Protein AF-A0AAN9HWU9-F1 (afdb_monomer_lite)

InterPro domains:
  IPR027417 P-loop containing nucleoside triphosphate hydrolase [G3DSA:3.40.50.300] (24-87)
  IPR027417 P-loop containing nucleoside triphosphate hydrolase [G3DSA:3.40.50.300] (88-304)
  IPR027417 P-loop containing nucleoside triphosphate hydrolase [SSF52540] (32-324)
  IPR041677 DNA2/NAM7 helicase, helicase domain [PF13086] (27-57)
  IPR041679 DNA2/NAM7 helicase-like, C-terminal [PF13087] (65-272)
  IPR045055 DNA2/NAM7-like helicase [PTHR10887] (27-320)
  IPR047187 Upf1-like, C-terminal helicase domain [cd18808] (89-288)

Structure (mmCIF, N/CA/C/O backbone):
data_AF-A0AAN9HWU9-F1
#
_entry.id   AF-A0AAN9HWU9-F1
#
loop_
_atom_site.group_PDB
_atom_site.id
_atom_site.type_symbol
_atom_site.label_atom_id
_atom_site.label_alt_id
_atom_site.label_comp_id
_atom_site.label_asym_id
_atom_site.label_entity_id
_atom_site.label_seq_id
_atom_site.pdbx_PDB_ins_code
_atom_site.Cartn_x
_atom_site.Cartn_y
_atom_site.Cartn_z
_atom_site.occupancy
_atom_site.B_iso_or_equiv
_atom_site.auth_seq_id
_atom_site.auth_comp_id
_atom_site.auth_asym_id
_atom_site.auth_atom_id
_atom_site.pdbx_PDB_model_num
ATOM 1 N N . MET A 1 1 ? 40.324 -17.245 0.145 1.00 42.94 1 MET A N 1
ATOM 2 C CA . MET A 1 1 ? 40.207 -16.816 -1.274 1.00 42.94 1 MET A CA 1
ATOM 3 C C . MET A 1 1 ? 39.978 -17.960 -2.272 1.00 42.94 1 MET A C 1
ATOM 5 O O . MET A 1 1 ? 39.212 -17.768 -3.207 1.00 42.94 1 MET A O 1
ATOM 9 N N . ARG A 1 2 ? 40.557 -19.155 -2.076 1.00 36.78 2 ARG A N 1
ATOM 10 C CA . ARG A 1 2 ? 40.458 -20.303 -3.007 1.00 36.78 2 ARG A CA 1
ATOM 11 C C . ARG A 1 2 ? 39.023 -20.840 -3.226 1.00 36.78 2 ARG A C 1
ATOM 13 O O . ARG A 1 2 ? 38.596 -20.949 -4.367 1.00 36.78 2 ARG A O 1
ATOM 20 N N . LYS A 1 3 ? 38.220 -20.976 -2.158 1.00 38.66 3 LYS A N 1
ATOM 21 C CA . LYS A 1 3 ? 36.796 -21.393 -2.232 1.00 38.66 3 LYS A CA 1
ATOM 22 C C . LYS A 1 3 ? 35.860 -20.415 -2.969 1.00 38.66 3 LYS A C 1
ATOM 24 O O . LYS A 1 3 ? 34.822 -20.827 -3.473 1.00 38.66 3 LYS A O 1
ATOM 29 N N . ARG A 1 4 ? 36.195 -19.116 -3.037 1.00 38.03 4 ARG A N 1
ATOM 30 C CA . ARG A 1 4 ? 35.415 -18.129 -3.818 1.00 38.03 4 ARG A CA 1
ATOM 31 C C . ARG A 1 4 ? 35.725 -18.242 -5.314 1.00 38.03 4 ARG A C 1
ATOM 33 O O . ARG A 1 4 ? 34.808 -18.107 -6.109 1.00 38.03 4 ARG A O 1
ATOM 40 N N . ARG A 1 5 ? 36.975 -18.560 -5.677 1.00 39.19 5 ARG A N 1
ATOM 41 C CA . ARG A 1 5 ? 37.413 -18.784 -7.066 1.00 39.19 5 ARG A CA 1
ATOM 42 C C . ARG A 1 5 ? 36.740 -20.011 -7.694 1.00 39.19 5 ARG A C 1
ATOM 44 O O . ARG A 1 5 ? 36.226 -19.906 -8.799 1.00 39.19 5 ARG A O 1
ATOM 51 N N . GLU A 1 6 ? 36.641 -21.118 -6.961 1.00 41.06 6 GLU A N 1
ATOM 52 C CA . GLU A 1 6 ? 35.985 -22.353 -7.437 1.00 41.06 6 GLU A CA 1
ATOM 53 C C . GLU A 1 6 ? 34.477 -22.180 -7.700 1.00 41.06 6 GLU A C 1
ATOM 55 O O . GLU A 1 6 ? 33.926 -22.789 -8.616 1.00 41.06 6 GLU A O 1
ATOM 60 N N . ARG A 1 7 ? 33.795 -21.306 -6.944 1.00 42.62 7 ARG A N 1
ATOM 61 C CA . ARG A 1 7 ? 32.369 -21.008 -7.167 1.00 42.62 7 ARG A CA 1
ATOM 62 C C . ARG A 1 7 ? 32.140 -20.154 -8.419 1.00 42.62 7 ARG A C 1
ATOM 64 O O . ARG A 1 7 ? 31.126 -20.338 -9.084 1.00 42.62 7 ARG A O 1
ATOM 71 N N . THR A 1 8 ? 33.080 -19.269 -8.758 1.00 44.19 8 THR A N 1
ATOM 72 C CA . THR A 1 8 ? 33.031 -18.456 -9.984 1.00 44.19 8 THR A CA 1
ATOM 73 C C . THR A 1 8 ? 33.388 -19.273 -11.229 1.00 44.19 8 THR A C 1
ATOM 75 O O . THR A 1 8 ? 32.816 -19.045 -12.289 1.00 44.19 8 THR A O 1
ATOM 78 N N . GLU A 1 9 ? 34.270 -20.276 -11.120 1.00 44.69 9 GLU A N 1
ATOM 79 C CA . GLU A 1 9 ? 34.624 -21.138 -12.261 1.00 44.69 9 GLU A CA 1
ATOM 80 C C . GLU A 1 9 ? 33.495 -22.071 -12.722 1.00 44.69 9 GLU A C 1
ATOM 82 O O . GLU A 1 9 ? 33.468 -22.458 -13.889 1.00 44.69 9 GLU A O 1
ATOM 87 N N . ARG A 1 10 ? 32.517 -22.380 -11.859 1.00 46.66 10 ARG A N 1
ATOM 88 C CA . ARG A 1 10 ? 31.332 -23.178 -12.229 1.00 46.66 10 ARG A CA 1
ATOM 89 C C . ARG A 1 10 ? 30.355 -22.463 -13.171 1.00 46.66 10 ARG A C 1
ATOM 91 O O . ARG A 1 10 ? 29.493 -23.125 -13.737 1.00 46.66 10 ARG A O 1
ATOM 98 N N . ILE A 1 11 ? 30.495 -21.152 -13.377 1.00 54.88 11 ILE A N 1
ATOM 99 C CA . ILE A 1 11 ? 29.676 -20.361 -14.315 1.00 54.88 11 ILE A CA 1
ATOM 100 C C . ILE A 1 11 ? 30.509 -20.006 -15.562 1.00 54.88 11 ILE A C 1
ATOM 102 O O . ILE A 1 11 ? 30.476 -18.891 -16.059 1.00 54.88 11 ILE A O 1
ATOM 106 N N . LYS A 1 12 ? 31.315 -20.949 -16.066 1.00 49.59 12 LYS A N 1
ATOM 107 C CA . LYS A 1 12 ? 32.027 -20.821 -17.357 1.00 49.59 12 LYS A CA 1
ATOM 108 C C . LYS A 1 12 ? 31.251 -21.423 -18.540 1.00 49.59 12 LYS A C 1
ATOM 110 O O . LYS A 1 12 ? 31.796 -21.567 -19.630 1.00 49.59 12 LYS A O 1
ATOM 115 N N . GLY A 1 13 ? 29.987 -21.799 -18.342 1.00 55.38 13 GLY A N 1
ATOM 116 C CA . GLY A 1 13 ? 29.107 -22.219 -19.433 1.00 55.38 13 GLY A CA 1
ATOM 117 C C . GLY A 1 13 ? 28.591 -21.008 -20.212 1.00 55.38 13 GLY A C 1
ATOM 118 O O . GLY A 1 13 ? 28.162 -20.030 -19.604 1.00 55.38 13 GLY A O 1
ATOM 119 N N . LYS A 1 14 ? 28.599 -21.069 -21.551 1.00 57.38 14 LYS A N 1
ATOM 120 C CA . LYS A 1 14 ? 27.909 -20.075 -22.390 1.00 57.38 14 LYS A CA 1
ATOM 121 C C . LYS A 1 14 ? 26.419 -20.098 -22.048 1.00 57.38 14 LYS A C 1
ATOM 123 O O . LYS A 1 14 ? 25.745 -21.095 -22.306 1.00 57.38 14 LYS A O 1
ATOM 128 N N . LEU A 1 15 ? 25.901 -19.013 -21.478 1.00 60.97 15 LEU A N 1
ATOM 129 C CA . LEU A 1 15 ? 24.468 -18.874 -21.250 1.00 60.97 15 LEU A CA 1
ATOM 130 C C . LEU A 1 15 ? 23.842 -18.404 -22.569 1.00 60.97 15 LEU A C 1
ATOM 132 O O . LEU A 1 15 ? 24.002 -17.255 -22.955 1.00 60.97 15 LEU A O 1
ATOM 136 N N . ASN A 1 16 ? 23.151 -19.278 -23.302 1.00 60.62 16 ASN A N 1
ATOM 137 C CA . ASN A 1 16 ? 22.548 -18.883 -24.585 1.00 60.62 16 ASN A CA 1
ATOM 138 C C . ASN A 1 16 ? 21.378 -17.892 -24.412 1.00 60.62 16 ASN A C 1
ATOM 140 O O . ASN A 1 16 ? 21.122 -17.081 -25.304 1.00 60.62 16 ASN A O 1
ATOM 144 N N . SER A 1 17 ? 20.693 -17.922 -23.266 1.00 66.38 17 SER A N 1
ATOM 145 C CA . SER A 1 17 ? 19.572 -17.036 -22.943 1.00 66.38 17 SER A CA 1
ATOM 146 C C . SER A 1 17 ? 19.521 -16.713 -21.450 1.00 66.38 17 SER A C 1
ATOM 148 O O . SER A 1 17 ? 19.684 -17.618 -20.633 1.00 66.38 17 SER A O 1
ATOM 150 N N . ALA A 1 18 ? 19.226 -15.460 -21.100 1.00 70.31 18 ALA A N 1
ATOM 151 C CA . ALA A 1 18 ? 18.990 -15.019 -19.726 1.00 70.31 18 ALA A CA 1
ATOM 152 C C . ALA A 1 18 ? 17.579 -14.436 -19.570 1.00 70.31 18 ALA A C 1
ATOM 154 O O . ALA A 1 18 ? 17.145 -13.606 -20.369 1.00 70.31 18 ALA A O 1
ATOM 155 N N . ILE A 1 19 ? 16.881 -14.852 -18.512 1.00 72.88 19 ILE A N 1
ATOM 156 C CA . ILE A 1 19 ? 15.647 -14.216 -18.046 1.00 72.88 19 ILE A CA 1
ATOM 157 C C . ILE A 1 19 ? 15.970 -13.569 -16.706 1.00 72.88 19 ILE A C 1
ATOM 159 O O . ILE A 1 19 ? 16.289 -14.263 -15.740 1.00 72.88 19 ILE A O 1
ATOM 163 N N . THR A 1 20 ? 15.857 -12.248 -16.636 1.00 69.31 20 THR A N 1
ATOM 164 C CA . THR A 1 20 ? 16.020 -11.516 -15.380 1.00 69.31 20 THR A CA 1
ATOM 165 C C . THR A 1 20 ? 14.657 -10.969 -14.974 1.00 69.31 20 THR A C 1
ATOM 167 O O . THR A 1 20 ? 13.973 -10.350 -15.786 1.00 69.31 20 THR A O 1
ATOM 170 N N . LYS A 1 21 ? 14.244 -11.204 -13.724 1.00 70.81 21 LYS A N 1
ATOM 171 C CA . LYS A 1 21 ? 13.032 -10.621 -13.122 1.00 70.81 21 LYS A CA 1
ATOM 172 C C . LYS A 1 21 ? 13.388 -9.403 -12.264 1.00 70.81 21 LYS A C 1
ATOM 174 O O . LYS A 1 21 ? 14.535 -9.293 -11.805 1.00 70.81 21 LYS A O 1
ATOM 179 N N . LEU A 1 22 ? 12.392 -8.547 -12.021 1.00 68.94 22 LEU A N 1
ATOM 180 C CA . LEU A 1 22 ? 12.481 -7.354 -11.169 1.00 68.94 22 LEU A CA 1
ATOM 181 C C . LEU A 1 22 ? 13.557 -6.363 -11.650 1.00 68.94 22 LEU A C 1
ATOM 183 O O . LEU A 1 22 ? 14.308 -5.812 -10.854 1.00 68.94 22 LEU A O 1
ATOM 187 N N . ASN A 1 23 ? 13.700 -6.173 -12.968 1.00 71.25 23 ASN A N 1
ATOM 188 C CA . ASN A 1 23 ? 14.784 -5.326 -13.492 1.00 71.25 23 ASN A CA 1
ATOM 189 C C . ASN A 1 23 ? 14.609 -3.846 -13.157 1.00 71.25 23 ASN A C 1
ATOM 191 O O . ASN A 1 23 ? 15.614 -3.171 -12.990 1.00 71.25 23 ASN A O 1
ATOM 195 N N . CYS A 1 24 ? 13.374 -3.359 -13.009 1.00 75.12 24 CYS A N 1
ATOM 196 C CA . CYS A 1 24 ? 13.111 -1.976 -12.596 1.00 75.12 24 CYS A CA 1
ATOM 197 C C . CYS A 1 24 ? 13.610 -1.677 -11.168 1.00 75.12 24 CYS A C 1
ATOM 199 O O . CYS A 1 24 ? 13.891 -0.532 -10.833 1.00 75.12 24 CYS A O 1
ATOM 201 N N . GLU A 1 25 ? 13.797 -2.720 -10.355 1.00 78.69 25 GLU A N 1
ATOM 202 C CA . GLU A 1 25 ? 14.255 -2.643 -8.962 1.00 78.69 25 GLU A CA 1
ATOM 203 C C . GLU A 1 25 ? 15.777 -2.842 -8.837 1.00 78.69 25 GLU A C 1
ATOM 205 O O . GLU A 1 25 ? 16.325 -2.915 -7.735 1.00 78.69 25 GLU A O 1
ATOM 210 N N . LYS A 1 26 ? 16.489 -2.965 -9.964 1.00 85.12 26 LYS A N 1
ATOM 211 C CA . LYS A 1 26 ? 17.936 -3.196 -10.011 1.00 85.12 26 LYS A CA 1
ATOM 212 C C . LYS A 1 26 ? 18.639 -2.039 -10.693 1.00 85.12 26 LYS A C 1
ATOM 214 O O . LYS A 1 26 ? 18.234 -1.594 -11.764 1.00 85.12 26 LYS A O 1
ATOM 219 N N . VAL A 1 27 ? 19.759 -1.620 -10.109 1.00 91.56 27 VAL A N 1
ATOM 220 C CA . VAL A 1 27 ? 20.688 -0.722 -10.798 1.00 91.56 27 VAL A CA 1
ATOM 221 C C . VAL A 1 27 ? 21.226 -1.424 -12.038 1.00 91.56 27 VAL A C 1
ATOM 223 O O . VAL A 1 27 ? 21.444 -2.642 -12.049 1.00 91.56 27 VAL A O 1
ATOM 226 N N . GLU A 1 28 ? 21.450 -0.662 -13.095 1.00 92.12 28 GLU A N 1
ATOM 227 C CA . GLU A 1 28 ? 21.910 -1.202 -14.367 1.00 92.12 28 GLU A CA 1
ATOM 228 C C . GLU A 1 28 ? 23.150 -2.112 -14.254 1.00 92.12 28 GLU A C 1
ATOM 230 O O . GLU A 1 28 ? 23.085 -3.227 -14.782 1.00 92.12 28 GLU A O 1
ATOM 235 N N . PRO A 1 29 ? 24.223 -1.757 -13.511 1.00 92.25 29 PRO A N 1
ATOM 236 C CA . PRO A 1 29 ? 25.387 -2.633 -13.378 1.00 92.25 29 PRO A CA 1
ATOM 237 C C . PRO A 1 29 ? 25.051 -4.023 -12.829 1.00 92.25 29 PRO A C 1
ATOM 239 O O . PRO A 1 29 ? 25.640 -5.012 -13.258 1.00 92.25 29 PRO A O 1
ATOM 242 N N . ALA A 1 30 ? 24.066 -4.127 -11.930 1.00 90.19 30 ALA A N 1
ATOM 243 C CA . ALA A 1 30 ? 23.625 -5.413 -11.394 1.00 90.19 30 ALA A CA 1
ATOM 244 C C . ALA A 1 30 ? 22.927 -6.271 -12.462 1.00 90.19 30 ALA A C 1
ATOM 246 O O . ALA A 1 30 ? 23.046 -7.496 -12.451 1.00 90.19 30 ALA A O 1
ATOM 247 N N . THR A 1 31 ? 22.237 -5.633 -13.412 1.00 88.94 31 THR A N 1
ATOM 248 C CA . THR A 1 31 ? 21.600 -6.315 -14.548 1.00 88.94 31 THR A CA 1
ATOM 249 C C . THR A 1 31 ? 22.633 -6.796 -15.570 1.00 88.94 31 THR A C 1
ATOM 251 O O . THR A 1 31 ? 22.409 -7.814 -16.218 1.00 88.94 31 THR A O 1
ATOM 254 N N . LEU A 1 32 ? 23.788 -6.128 -15.681 1.00 88.88 32 LEU A N 1
ATOM 255 C CA . LEU A 1 32 ? 24.866 -6.505 -16.605 1.00 88.88 32 LEU A CA 1
ATOM 256 C C . LEU A 1 32 ? 25.660 -7.746 -16.161 1.00 88.88 32 LEU A C 1
ATOM 258 O O . LEU A 1 32 ? 26.189 -8.457 -17.014 1.00 88.88 32 LEU A O 1
ATOM 262 N N . VAL A 1 33 ? 25.716 -8.054 -14.858 1.00 87.88 33 VAL A N 1
ATOM 263 C CA . VAL A 1 33 ? 26.449 -9.220 -14.320 1.00 87.88 33 VAL A CA 1
ATOM 264 C C . VAL A 1 33 ? 26.086 -10.540 -15.023 1.00 87.88 33 VAL A C 1
ATOM 266 O O . VAL A 1 33 ? 26.999 -11.216 -15.500 1.00 87.88 33 VAL A O 1
ATOM 269 N N . PRO A 1 34 ? 24.802 -10.942 -15.142 1.00 82.62 34 PRO A N 1
ATOM 270 C CA . PRO A 1 34 ? 24.451 -12.158 -15.877 1.00 82.62 34 PRO A CA 1
ATOM 271 C C . PRO A 1 34 ? 24.702 -12.045 -17.390 1.00 82.62 34 PRO A C 1
ATOM 273 O O . PRO A 1 34 ? 24.987 -13.058 -18.029 1.00 82.62 34 PRO A O 1
ATOM 276 N N . LEU A 1 35 ? 24.636 -10.836 -17.960 1.00 84.31 35 LEU A N 1
ATOM 277 C CA . LEU A 1 35 ? 24.780 -10.593 -19.402 1.00 84.31 35 LEU A CA 1
ATOM 278 C C . LEU A 1 35 ? 26.223 -10.724 -19.897 1.00 84.31 35 LEU A C 1
ATOM 280 O O . LEU A 1 35 ? 26.436 -11.059 -21.062 1.00 84.31 35 LEU A O 1
ATOM 284 N N . ALA A 1 36 ? 27.203 -10.555 -19.006 1.00 83.94 36 ALA A N 1
ATOM 285 C CA . ALA A 1 36 ? 28.621 -10.748 -19.306 1.00 83.94 36 ALA A CA 1
ATOM 286 C C . ALA A 1 36 ? 28.961 -12.170 -19.811 1.00 83.94 36 ALA A C 1
ATOM 288 O O . ALA A 1 36 ? 29.998 -12.368 -20.441 1.00 83.94 36 ALA A O 1
ATOM 289 N N . ASN A 1 37 ? 28.077 -13.158 -19.612 1.00 81.31 37 ASN A N 1
ATOM 290 C CA . ASN A 1 37 ? 28.263 -14.553 -20.037 1.00 81.31 37 ASN A CA 1
ATOM 291 C C . ASN A 1 37 ? 27.838 -14.840 -21.496 1.00 81.31 37 ASN A C 1
ATOM 293 O O . ASN A 1 37 ? 27.361 -15.936 -21.794 1.00 81.31 37 ASN A O 1
ATOM 297 N N . GLN A 1 38 ? 28.011 -13.872 -22.406 1.00 79.88 38 GLN A N 1
ATOM 298 C CA . GLN A 1 38 ? 27.701 -13.990 -23.846 1.00 79.88 38 GLN A CA 1
ATOM 299 C C . GLN A 1 38 ? 26.238 -14.378 -24.141 1.00 79.88 38 GLN A C 1
ATOM 301 O O . GLN A 1 38 ? 25.961 -15.183 -25.035 1.00 79.88 38 GLN A O 1
ATOM 306 N N . CYS A 1 39 ? 25.295 -13.795 -23.395 1.00 83.25 39 CYS A N 1
ATOM 307 C CA . CYS A 1 39 ? 23.867 -14.020 -23.616 1.00 83.25 39 CYS A CA 1
ATOM 308 C C . CYS A 1 39 ? 23.456 -13.595 -25.031 1.00 83.25 39 CYS A C 1
ATOM 310 O O . CYS A 1 39 ? 23.588 -12.428 -25.389 1.00 83.25 39 CYS A O 1
ATOM 312 N N . LYS A 1 40 ? 22.916 -14.530 -25.826 1.00 85.12 40 LYS A N 1
ATOM 313 C CA . LYS A 1 40 ? 22.406 -14.237 -27.180 1.00 85.12 40 LYS A CA 1
ATOM 314 C C . LYS A 1 40 ? 20.970 -13.718 -27.170 1.00 85.12 40 LYS A C 1
ATOM 316 O O . LYS A 1 40 ? 20.556 -13.039 -28.102 1.00 85.12 40 LYS A O 1
ATOM 321 N N . LYS A 1 41 ? 20.199 -14.075 -26.140 1.00 86.94 41 LYS A N 1
ATOM 322 C CA . LYS A 1 41 ? 18.814 -13.633 -25.933 1.00 86.94 41 LYS A CA 1
ATOM 323 C C . LYS A 1 41 ? 18.623 -13.187 -24.490 1.00 86.94 41 LYS A C 1
ATOM 325 O O . LYS A 1 41 ? 19.053 -13.881 -23.569 1.00 86.94 41 LYS A O 1
ATOM 330 N N . VAL A 1 42 ? 17.966 -12.050 -24.296 1.00 86.56 42 VAL A N 1
ATOM 331 C CA . VAL A 1 42 ? 17.726 -11.469 -22.973 1.00 86.56 42 VAL A CA 1
ATOM 332 C C . VAL A 1 42 ? 16.260 -11.092 -22.860 1.00 86.56 42 VAL A C 1
ATOM 334 O O . VAL A 1 42 ? 15.751 -10.343 -23.686 1.00 86.56 42 VAL A O 1
ATOM 337 N N . PHE A 1 43 ? 15.601 -11.590 -21.818 1.00 88.00 43 PHE A N 1
ATOM 338 C CA . PHE A 1 43 ? 14.249 -11.185 -21.453 1.00 88.00 43 PHE A CA 1
ATOM 339 C C . PHE A 1 43 ? 14.316 -10.398 -20.146 1.00 88.00 43 PHE A C 1
ATOM 341 O O . PHE A 1 43 ? 14.665 -10.946 -19.094 1.00 88.00 43 PHE A O 1
ATOM 348 N N . LEU A 1 44 ? 14.004 -9.104 -20.217 1.00 90.25 44 LEU A N 1
ATOM 349 C CA . LEU A 1 44 ? 13.918 -8.233 -19.052 1.00 90.25 44 LEU A CA 1
ATOM 350 C C . LEU A 1 44 ? 12.453 -8.092 -18.648 1.00 90.25 44 LEU A C 1
ATOM 352 O O . LEU A 1 44 ? 11.665 -7.493 -19.370 1.00 90.25 44 LEU A O 1
ATOM 356 N N . VAL A 1 45 ? 12.097 -8.634 -17.486 1.00 90.56 45 VAL A N 1
ATOM 357 C CA . VAL A 1 45 ? 10.749 -8.506 -16.918 1.00 90.56 45 VAL A CA 1
ATOM 358 C C . VAL A 1 45 ? 10.801 -7.564 -15.717 1.00 90.56 45 VAL A C 1
ATOM 360 O O . VAL A 1 45 ? 11.669 -7.703 -14.847 1.00 90.56 45 VAL A O 1
ATOM 363 N N . GLY A 1 46 ? 9.892 -6.597 -15.667 1.00 88.62 46 GLY A N 1
ATOM 364 C CA . GLY A 1 46 ? 9.783 -5.620 -14.588 1.00 88.62 46 GLY A CA 1
ATOM 365 C C . GLY A 1 46 ? 8.576 -4.709 -14.780 1.00 88.62 46 GLY A C 1
ATOM 366 O O . GLY A 1 46 ? 7.985 -4.686 -15.856 1.00 88.62 46 GLY A O 1
ATOM 367 N N . ASP A 1 47 ? 8.230 -3.969 -13.730 1.00 89.31 47 ASP A N 1
ATOM 368 C CA . ASP A 1 47 ? 7.157 -2.981 -13.754 1.00 89.31 47 ASP A CA 1
ATOM 369 C C . ASP A 1 47 ? 7.741 -1.578 -13.498 1.00 89.31 47 ASP A C 1
ATOM 371 O O . ASP A 1 47 ? 8.183 -1.295 -12.382 1.00 89.31 47 ASP A O 1
ATOM 375 N N . PRO A 1 48 ? 7.803 -0.696 -14.513 1.00 85.50 48 PRO A N 1
ATOM 376 C CA . PRO A 1 48 ? 8.361 0.650 -14.366 1.00 85.50 48 PRO A CA 1
ATOM 377 C C . PRO A 1 48 ? 7.480 1.601 -13.531 1.00 85.50 48 PRO A C 1
ATOM 379 O O . PRO A 1 48 ? 7.926 2.705 -13.199 1.00 85.50 48 PRO A O 1
ATOM 382 N N . ALA A 1 49 ? 6.243 1.204 -13.209 1.00 87.56 49 ALA A N 1
ATOM 383 C CA . ALA A 1 49 ? 5.335 1.937 -12.330 1.00 87.56 49 ALA A CA 1
ATOM 384 C C . ALA A 1 49 ? 5.443 1.509 -10.850 1.00 87.56 49 ALA A C 1
ATOM 386 O O . ALA A 1 49 ? 4.763 2.088 -10.001 1.00 87.56 49 ALA A O 1
ATOM 387 N N . GLN A 1 50 ? 6.301 0.533 -10.523 1.00 88.00 50 GLN A N 1
ATOM 388 C CA . GLN A 1 50 ? 6.644 0.127 -9.149 1.00 88.00 50 GLN A CA 1
ATOM 389 C C . GLN A 1 50 ? 8.035 0.650 -8.738 1.00 88.00 50 GLN A C 1
ATOM 391 O O . GLN A 1 50 ? 8.593 1.519 -9.407 1.00 88.00 50 GLN A O 1
ATOM 396 N N . LEU A 1 51 ? 8.562 0.209 -7.585 1.00 84.44 51 LEU A N 1
ATOM 397 C CA . LEU A 1 51 ? 9.744 0.806 -6.945 1.00 84.44 51 LEU A CA 1
ATOM 398 C C . LEU A 1 51 ? 10.982 0.827 -7.865 1.00 84.44 51 LEU A C 1
ATOM 400 O O . LEU A 1 51 ? 11.256 -0.164 -8.545 1.00 84.44 51 LEU A O 1
ATOM 404 N N . PRO A 1 52 ? 11.766 1.927 -7.859 1.00 82.31 52 PRO A N 1
ATOM 405 C CA . PRO A 1 52 ? 13.094 1.935 -8.463 1.00 82.31 52 PRO A CA 1
ATOM 406 C C . PRO A 1 52 ? 14.081 1.096 -7.644 1.00 82.31 52 PRO A C 1
ATOM 408 O O . PRO A 1 52 ? 13.813 0.704 -6.507 1.00 82.31 52 PRO A O 1
ATOM 411 N N . ALA A 1 53 ? 15.287 0.928 -8.180 1.00 84.19 53 ALA A N 1
ATOM 412 C CA . ALA A 1 53 ? 16.411 0.426 -7.407 1.00 84.19 53 ALA A CA 1
ATOM 413 C C . ALA A 1 53 ? 16.734 1.323 -6.198 1.00 84.19 53 ALA A C 1
ATOM 415 O O . ALA A 1 53 ? 16.861 2.547 -6.318 1.00 84.19 53 ALA A O 1
ATOM 416 N N . THR A 1 54 ? 16.933 0.705 -5.032 1.00 83.69 54 THR A N 1
ATOM 417 C CA . THR A 1 54 ? 17.337 1.412 -3.811 1.00 83.69 54 THR A CA 1
ATOM 418 C C . THR A 1 54 ? 18.790 1.870 -3.913 1.00 83.69 54 THR A C 1
ATOM 420 O O . THR A 1 54 ? 19.714 1.056 -3.920 1.00 83.69 54 THR A O 1
ATOM 423 N N . VAL A 1 55 ? 18.997 3.187 -3.946 1.00 84.69 55 VAL A N 1
ATOM 424 C CA . VAL A 1 55 ? 20.317 3.831 -3.965 1.00 84.69 55 VAL A CA 1
ATOM 425 C C . VAL A 1 55 ? 20.455 4.705 -2.722 1.00 84.69 55 VAL A C 1
ATOM 427 O O . VAL A 1 55 ? 19.634 5.588 -2.499 1.00 84.69 55 VAL A O 1
ATOM 430 N N . ILE A 1 56 ? 21.489 4.453 -1.913 1.00 86.62 56 ILE A N 1
ATOM 431 C CA . ILE A 1 56 ? 21.728 5.171 -0.645 1.00 86.62 56 ILE A CA 1
ATOM 432 C C . ILE A 1 56 ? 22.310 6.570 -0.890 1.00 86.62 56 ILE A C 1
ATOM 434 O O . ILE A 1 56 ? 22.019 7.504 -0.153 1.00 86.62 56 ILE A O 1
ATOM 438 N N . SER A 1 57 ? 23.161 6.718 -1.908 1.00 90.88 57 SER A N 1
ATOM 439 C CA . SER A 1 57 ? 23.813 7.991 -2.216 1.00 90.88 57 SER A CA 1
ATOM 440 C C . SER A 1 57 ? 22.902 8.880 -3.058 1.00 90.88 57 SER A C 1
ATOM 442 O O . SER A 1 57 ? 22.670 8.591 -4.235 1.00 90.88 57 SER A O 1
ATOM 444 N N . ASP A 1 58 ? 22.457 9.999 -2.486 1.00 87.19 58 ASP A N 1
ATOM 445 C CA . ASP A 1 58 ? 21.709 11.022 -3.224 1.00 87.19 58 ASP A CA 1
ATOM 446 C C . ASP A 1 58 ? 22.525 11.589 -4.390 1.00 87.19 58 ASP A C 1
ATOM 448 O O . ASP A 1 58 ? 21.984 11.829 -5.466 1.00 87.19 58 ASP A O 1
ATOM 452 N N . VAL A 1 59 ? 23.848 11.720 -4.228 1.00 93.94 59 VAL A N 1
ATOM 453 C CA . VAL A 1 59 ? 24.743 12.146 -5.315 1.00 93.94 59 VAL A CA 1
ATOM 454 C C . VAL A 1 59 ? 24.668 11.167 -6.485 1.00 93.94 59 VAL A C 1
ATOM 456 O O . VAL A 1 59 ? 24.473 11.595 -7.620 1.00 93.94 59 VAL A O 1
ATOM 459 N N . ALA A 1 60 ? 24.765 9.858 -6.231 1.00 93.00 60 ALA A N 1
ATOM 460 C CA . ALA A 1 60 ? 24.666 8.848 -7.284 1.00 93.00 60 ALA A CA 1
ATOM 461 C C . ALA A 1 60 ? 23.271 8.830 -7.931 1.00 93.00 60 ALA A C 1
ATOM 463 O O . ALA A 1 60 ? 23.158 8.733 -9.153 1.00 93.00 60 ALA A O 1
ATOM 464 N N . LYS A 1 61 ? 2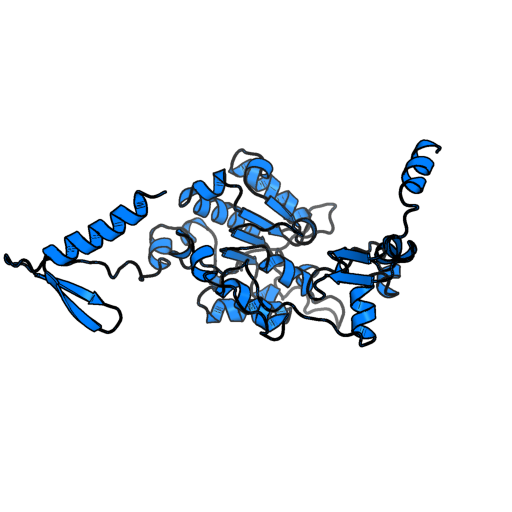2.210 8.971 -7.127 1.00 87.75 61 LYS A N 1
ATOM 465 C CA . LYS A 1 61 ? 20.828 9.066 -7.616 1.00 87.75 61 LYS A CA 1
ATOM 466 C C . LYS A 1 61 ? 20.644 10.266 -8.553 1.00 87.75 61 LYS A C 1
ATOM 468 O O . LYS A 1 61 ? 20.096 10.099 -9.638 1.00 87.75 61 LYS A O 1
ATOM 473 N N . ASN A 1 62 ? 21.176 11.431 -8.182 1.00 89.12 62 ASN A N 1
ATOM 474 C CA . ASN A 1 62 ? 21.125 12.656 -8.989 1.00 89.12 62 ASN A CA 1
ATOM 475 C C . ASN A 1 62 ? 21.898 12.537 -10.312 1.00 89.12 62 ASN A C 1
ATOM 477 O O . ASN A 1 62 ? 21.565 13.223 -11.271 1.00 89.12 62 ASN A O 1
ATOM 481 N N . HIS A 1 63 ? 22.883 11.639 -10.386 1.00 93.50 63 HIS A N 1
ATOM 482 C CA . HIS A 1 63 ? 23.606 11.307 -11.619 1.00 93.50 63 HIS A CA 1
ATOM 483 C C . HIS A 1 63 ? 23.013 10.091 -12.359 1.00 93.50 63 HIS A C 1
ATOM 485 O O . HIS A 1 63 ? 23.656 9.527 -13.241 1.00 93.50 63 HIS A O 1
ATOM 491 N N . GLY A 1 64 ? 21.792 9.662 -12.015 1.00 90.12 64 GLY A N 1
ATOM 492 C CA . GLY A 1 64 ? 21.054 8.629 -12.746 1.00 90.12 64 GLY A CA 1
ATOM 493 C C . GLY A 1 64 ? 21.390 7.181 -12.374 1.00 90.12 64 GLY A C 1
ATOM 494 O O . GLY A 1 64 ? 20.925 6.268 -13.049 1.00 90.12 64 GLY A O 1
ATOM 495 N N . TYR A 1 65 ? 22.141 6.928 -11.295 1.00 92.50 65 TYR A N 1
ATOM 496 C CA . TYR A 1 65 ? 22.508 5.560 -10.886 1.00 92.50 65 TYR A CA 1
ATOM 497 C C . TYR A 1 65 ? 21.301 4.677 -10.515 1.00 92.50 65 TYR A C 1
ATOM 499 O O . TYR A 1 65 ? 21.389 3.451 -10.554 1.00 92.50 65 TYR A O 1
ATOM 507 N N . SER A 1 66 ? 20.163 5.285 -10.160 1.00 88.88 66 SER A N 1
ATOM 508 C CA . SER A 1 66 ? 18.913 4.568 -9.875 1.00 88.88 66 SER A CA 1
ATOM 509 C C . SER A 1 66 ? 18.166 4.097 -11.124 1.00 88.88 66 SER A C 1
ATOM 511 O O . SER A 1 66 ? 17.205 3.346 -10.985 1.00 88.88 66 SER A O 1
ATOM 513 N N . THR A 1 67 ? 18.573 4.534 -12.319 1.00 90.38 67 THR A N 1
ATOM 514 C CA . THR A 1 67 ? 17.944 4.126 -13.576 1.00 90.38 67 THR A CA 1
ATOM 515 C C . THR A 1 67 ? 18.292 2.673 -13.869 1.00 90.38 67 THR A C 1
ATOM 517 O O . THR A 1 67 ? 19.461 2.287 -13.960 1.00 90.38 67 THR A O 1
ATOM 520 N N . SER A 1 68 ? 17.264 1.845 -14.015 1.00 92.62 68 SER A N 1
ATOM 521 C CA . SER A 1 68 ? 17.441 0.449 -14.404 1.00 92.62 68 SER A CA 1
ATOM 522 C C . SER A 1 68 ? 17.768 0.300 -15.894 1.00 92.62 68 SER A C 1
ATOM 524 O O . SER A 1 68 ? 17.406 1.140 -16.720 1.00 92.62 68 SER A O 1
ATOM 526 N N . LEU A 1 69 ? 18.368 -0.837 -16.274 1.00 92.75 69 LEU A N 1
ATOM 527 C CA . LEU A 1 69 ? 18.577 -1.170 -17.692 1.00 92.75 69 LEU A CA 1
ATOM 528 C C . LEU A 1 69 ? 17.245 -1.212 -18.465 1.00 92.75 69 LEU A C 1
ATOM 530 O O . LEU A 1 69 ? 17.188 -0.797 -19.619 1.00 92.75 69 LEU A O 1
ATOM 534 N N . PHE A 1 70 ? 16.175 -1.695 -17.822 1.00 92.25 70 PHE A N 1
ATOM 535 C CA . PHE A 1 70 ? 14.835 -1.743 -18.408 1.00 92.25 70 PHE A CA 1
ATOM 536 C C . PHE A 1 70 ? 14.312 -0.336 -18.725 1.00 92.25 70 PHE A C 1
ATOM 538 O O . PHE A 1 70 ? 13.894 -0.075 -19.851 1.00 92.25 70 PHE A O 1
ATOM 545 N N . GLU A 1 71 ? 14.370 0.581 -17.753 1.00 90.69 71 GLU A N 1
ATOM 546 C CA . GLU A 1 71 ? 13.949 1.974 -17.948 1.00 90.69 71 GLU A CA 1
ATOM 547 C C . GLU A 1 71 ? 14.791 2.660 -19.027 1.00 90.69 71 GLU A C 1
ATOM 549 O O . GLU A 1 71 ? 14.233 3.329 -19.893 1.00 90.69 71 GLU A O 1
ATOM 554 N N . ARG A 1 72 ? 16.115 2.443 -19.038 1.00 92.69 72 ARG A N 1
ATOM 555 C CA . ARG A 1 72 ? 17.003 3.022 -20.055 1.00 92.69 72 ARG A CA 1
ATOM 556 C C . ARG A 1 72 ? 16.662 2.546 -21.468 1.00 92.69 72 ARG A C 1
ATOM 558 O O . ARG A 1 72 ? 16.612 3.363 -22.381 1.00 92.69 72 ARG A O 1
ATOM 565 N N . LEU A 1 73 ? 16.406 1.251 -21.659 1.00 93.00 73 LEU A N 1
ATOM 566 C CA . LEU A 1 73 ? 16.007 0.710 -22.964 1.00 93.00 73 LEU A CA 1
ATOM 567 C C . LEU A 1 73 ? 14.635 1.236 -23.402 1.00 93.00 73 LEU A C 1
ATOM 569 O O . LEU A 1 73 ? 14.484 1.626 -24.559 1.00 93.00 73 LEU A O 1
ATOM 573 N N . LYS A 1 74 ? 13.669 1.326 -22.478 1.00 91.38 74 LYS A N 1
ATOM 574 C CA . LYS A 1 74 ? 12.359 1.940 -22.745 1.00 91.38 74 LYS A CA 1
ATOM 575 C C . LYS A 1 74 ? 12.510 3.393 -23.214 1.00 91.38 74 LYS A C 1
ATOM 577 O O . LYS A 1 74 ? 11.914 3.768 -24.217 1.00 91.38 74 LYS A O 1
ATOM 582 N N . LEU A 1 75 ? 13.326 4.195 -22.524 1.00 91.19 75 LEU A N 1
ATOM 583 C CA . LEU A 1 75 ? 13.603 5.590 -22.902 1.00 91.19 75 LEU A CA 1
ATOM 584 C C . LEU A 1 75 ? 14.320 5.708 -24.253 1.00 91.19 75 LEU A C 1
ATOM 586 O O . LEU A 1 75 ? 14.102 6.671 -24.977 1.00 91.19 75 LEU A O 1
ATOM 590 N N . ALA A 1 76 ? 15.136 4.716 -24.613 1.00 94.56 76 ALA A N 1
ATOM 591 C CA . ALA A 1 76 ? 15.785 4.627 -25.918 1.00 94.56 76 ALA A CA 1
ATOM 592 C C . ALA A 1 76 ? 14.849 4.144 -27.048 1.00 94.56 76 ALA A C 1
ATOM 594 O O . ALA A 1 76 ? 15.313 3.927 -28.165 1.00 94.56 76 ALA A O 1
ATOM 595 N N . GLY A 1 77 ? 13.553 3.948 -26.777 1.00 93.31 77 GLY A N 1
ATOM 596 C CA . GLY A 1 77 ? 12.561 3.547 -27.776 1.00 93.31 77 GLY A CA 1
ATOM 597 C C . GLY A 1 77 ? 12.516 2.046 -28.067 1.00 93.31 77 GLY A C 1
ATOM 598 O O . GLY A 1 77 ? 11.892 1.642 -29.047 1.00 93.31 77 GLY A O 1
ATOM 599 N N . TYR A 1 78 ? 13.145 1.200 -27.241 1.00 92.19 78 TYR A N 1
ATOM 600 C CA . TYR A 1 78 ? 12.977 -0.247 -27.389 1.00 92.19 78 TYR A CA 1
ATOM 601 C C . TYR A 1 78 ? 11.531 -0.651 -27.070 1.00 92.19 78 TYR A C 1
ATOM 603 O O . TYR A 1 78 ? 10.962 -0.164 -26.087 1.00 92.19 78 TYR A O 1
ATOM 611 N N . PRO A 1 79 ? 10.936 -1.568 -27.855 1.00 89.31 79 PRO A N 1
ATOM 612 C CA . PRO A 1 79 ? 9.560 -1.989 -27.650 1.00 89.31 79 PRO A CA 1
ATOM 613 C C . PRO A 1 79 ? 9.402 -2.682 -26.294 1.00 89.31 79 PRO A C 1
ATOM 615 O O . PRO A 1 79 ? 10.150 -3.600 -25.952 1.00 89.31 79 PRO A O 1
ATOM 618 N N . VAL A 1 80 ? 8.392 -2.255 -25.538 1.00 90.75 80 VAL A N 1
ATOM 619 C CA . VAL A 1 80 ? 7.994 -2.867 -24.268 1.00 90.75 80 VAL A CA 1
ATOM 620 C C . VAL A 1 80 ? 6.624 -3.502 -24.452 1.00 90.75 80 VAL A C 1
ATOM 622 O O . VAL A 1 80 ? 5.666 -2.829 -24.820 1.00 90.75 80 VAL A O 1
ATOM 625 N N . ILE A 1 81 ? 6.533 -4.802 -24.181 1.00 92.56 81 ILE A N 1
ATOM 626 C CA . ILE A 1 81 ? 5.267 -5.534 -24.211 1.00 92.56 81 ILE A CA 1
ATOM 627 C C . ILE A 1 81 ? 4.640 -5.448 -22.821 1.00 92.56 81 ILE A C 1
ATOM 629 O O . ILE A 1 81 ? 5.212 -5.938 -21.846 1.00 92.56 81 ILE A O 1
ATOM 633 N N . MET A 1 82 ? 3.468 -4.827 -22.734 1.00 92.62 82 MET A N 1
ATOM 634 C CA . MET A 1 82 ? 2.693 -4.753 -21.500 1.00 92.62 82 MET A CA 1
ATOM 635 C C . MET A 1 82 ? 1.807 -5.992 -21.341 1.00 92.62 82 MET A C 1
ATOM 637 O O . MET A 1 82 ? 1.051 -6.338 -22.246 1.00 92.62 82 MET A O 1
ATOM 641 N N . LEU A 1 83 ? 1.878 -6.634 -20.174 1.00 94.19 83 LEU A N 1
ATOM 642 C CA . LEU A 1 83 ? 0.926 -7.670 -19.773 1.00 94.19 83 LEU A CA 1
ATOM 643 C C . LEU A 1 83 ? -0.290 -6.985 -19.142 1.00 94.19 83 LEU A C 1
ATOM 645 O O . LEU A 1 83 ? -0.143 -6.315 -18.123 1.00 94.19 83 LEU A O 1
ATOM 649 N N . LYS A 1 84 ? -1.459 -7.125 -19.772 1.00 95.38 84 LYS A N 1
ATOM 650 C CA . LYS A 1 84 ? -2.674 -6.384 -19.399 1.00 95.38 84 LYS A CA 1
ATOM 651 C C . LYS A 1 84 ? -3.542 -7.105 -18.371 1.00 95.38 84 LYS A C 1
ATOM 653 O O . LYS A 1 84 ? -4.129 -6.459 -17.513 1.00 95.38 84 LYS A O 1
ATOM 658 N N . THR A 1 85 ? -3.599 -8.432 -18.420 1.00 96.81 85 THR A N 1
ATOM 659 C CA . THR A 1 85 ? -4.468 -9.215 -17.535 1.00 96.81 85 THR A CA 1
ATOM 660 C C . THR A 1 85 ? -3.824 -9.435 -16.166 1.00 96.81 85 THR A C 1
ATOM 662 O O . THR A 1 85 ? -2.721 -9.982 -16.069 1.00 96.81 85 THR A O 1
ATOM 665 N N . GLN A 1 86 ? -4.519 -9.051 -15.098 1.00 95.00 86 GLN A N 1
ATOM 666 C CA . GLN A 1 86 ? -4.123 -9.281 -13.713 1.00 95.00 86 GLN A CA 1
ATOM 667 C C . GLN A 1 86 ? -4.978 -10.383 -13.075 1.00 95.00 86 GLN A C 1
ATOM 669 O O . GLN A 1 86 ? -6.173 -10.487 -13.326 1.00 95.00 86 GLN A O 1
ATOM 674 N N . TYR A 1 87 ? -4.358 -11.205 -12.228 1.00 95.25 87 TYR A N 1
ATOM 675 C CA . TYR A 1 87 ? -4.970 -12.410 -11.646 1.00 95.25 87 TYR A CA 1
ATOM 676 C C . TYR A 1 87 ? -4.939 -12.412 -10.111 1.00 95.25 87 TYR A C 1
ATOM 678 O O . TYR A 1 87 ? -4.985 -13.475 -9.487 1.00 95.25 87 TYR A O 1
ATOM 686 N N . ARG A 1 88 ? -4.761 -11.240 -9.490 1.00 94.31 88 ARG A N 1
ATOM 687 C CA . ARG A 1 88 ? -4.472 -11.116 -8.055 1.00 94.31 88 ARG A CA 1
ATOM 688 C C . ARG A 1 88 ? -5.574 -10.404 -7.291 1.00 94.31 88 ARG A C 1
ATOM 690 O O . ARG A 1 88 ? -6.009 -10.914 -6.265 1.00 94.31 88 ARG A O 1
ATOM 697 N N . MET A 1 89 ? -5.889 -9.183 -7.704 1.00 96.56 89 MET A N 1
ATOM 698 C CA . MET A 1 89 ? -6.592 -8.212 -6.872 1.00 96.56 89 MET A CA 1
ATOM 699 C C . MET A 1 89 ? -8.059 -8.151 -7.260 1.00 96.56 89 MET A C 1
ATOM 701 O O . MET A 1 89 ? -8.383 -8.229 -8.444 1.00 96.56 89 MET A O 1
ATOM 705 N N . HIS A 1 90 ? -8.924 -7.936 -6.276 1.00 98.00 90 HIS A N 1
ATOM 706 C CA . HIS A 1 90 ? -10.337 -7.680 -6.503 1.00 98.00 90 HIS A CA 1
ATOM 707 C C . HIS A 1 90 ? -10.522 -6.526 -7.515 1.00 98.00 90 HIS A C 1
ATOM 709 O O . HIS A 1 90 ? -9.822 -5.512 -7.394 1.00 98.00 90 HIS A O 1
ATOM 715 N N . PRO A 1 91 ? -11.471 -6.607 -8.473 1.00 97.06 91 PRO A N 1
ATOM 716 C CA . PRO A 1 91 ? -11.689 -5.571 -9.496 1.00 97.06 91 PRO A CA 1
ATOM 717 C C . PRO A 1 91 ? -11.793 -4.144 -8.932 1.00 97.06 91 PRO A C 1
ATOM 719 O O . PRO A 1 91 ? -11.184 -3.203 -9.442 1.00 97.06 91 PRO A O 1
ATOM 722 N N . LYS A 1 92 ? -12.506 -3.987 -7.808 1.00 96.62 92 LYS A N 1
ATOM 723 C CA . LYS A 1 92 ? -12.610 -2.713 -7.071 1.00 96.62 92 LYS A CA 1
ATOM 724 C C . LYS A 1 92 ? -11.256 -2.170 -6.577 1.00 96.62 92 LYS A C 1
ATOM 726 O O . LYS A 1 92 ? -11.054 -0.963 -6.669 1.00 96.62 92 LYS A O 1
ATOM 731 N N . ILE A 1 93 ? -10.314 -3.020 -6.146 1.00 97.25 93 ILE A N 1
ATOM 732 C CA . ILE A 1 93 ? -8.934 -2.608 -5.809 1.00 97.25 93 ILE A CA 1
ATOM 733 C C . ILE A 1 93 ? -8.197 -2.168 -7.070 1.00 97.25 93 ILE A C 1
ATOM 735 O O . ILE A 1 93 ? -7.604 -1.096 -7.088 1.00 97.25 93 ILE A O 1
ATOM 739 N N . ARG A 1 94 ? -8.247 -2.987 -8.130 1.00 96.19 94 ARG A N 1
ATOM 740 C CA . ARG A 1 94 ? -7.549 -2.763 -9.409 1.00 96.19 94 ARG A CA 1
ATOM 741 C C . ARG A 1 94 ? -7.987 -1.482 -10.117 1.00 96.19 94 ARG A C 1
ATOM 743 O O . ARG A 1 94 ? -7.178 -0.884 -10.827 1.00 96.19 94 ARG A O 1
ATOM 750 N N . SER A 1 95 ? -9.232 -1.052 -9.913 1.00 96.00 95 SER A N 1
ATOM 751 C CA . SER A 1 95 ? -9.840 0.094 -10.595 1.00 96.00 95 SER A CA 1
ATOM 752 C C . SER A 1 95 ? -9.017 1.388 -10.511 1.00 96.00 95 SER A C 1
ATOM 754 O O . SER A 1 95 ? -8.834 2.054 -11.529 1.00 96.00 95 SER A O 1
ATOM 756 N N . PHE A 1 96 ? -8.479 1.732 -9.336 1.00 96.00 96 PHE A N 1
ATOM 757 C CA . PHE A 1 96 ? -7.669 2.939 -9.163 1.00 96.00 96 PHE A CA 1
ATOM 758 C C . PHE A 1 96 ? -6.252 2.794 -9.748 1.00 96.00 96 PHE A C 1
ATOM 760 O O . PHE A 1 96 ? -5.891 3.622 -10.585 1.00 96.00 96 PHE A O 1
ATOM 767 N N . PRO A 1 97 ? -5.454 1.755 -9.402 1.00 95.88 97 PRO A N 1
ATOM 768 C CA . PRO A 1 97 ? -4.137 1.554 -9.997 1.00 95.88 97 PRO A CA 1
ATOM 769 C C . PRO A 1 97 ? -4.163 1.522 -11.523 1.00 95.88 97 PRO A C 1
ATOM 771 O O . PRO A 1 97 ? -3.312 2.148 -12.146 1.00 95.88 97 PRO A O 1
ATOM 774 N N . SER A 1 98 ? -5.147 0.829 -12.116 1.00 96.38 98 SER A N 1
ATOM 775 C CA . SER A 1 98 ? -5.339 0.748 -13.570 1.00 96.38 98 SER A CA 1
ATOM 776 C C . SER A 1 98 ? -5.395 2.142 -14.191 1.00 96.38 98 SER A C 1
ATOM 778 O O . SER A 1 98 ? -4.588 2.471 -15.059 1.00 96.38 98 SER A O 1
ATOM 780 N N . LYS A 1 99 ? -6.288 2.994 -13.681 1.00 95.75 99 LYS A N 1
ATOM 781 C CA . LYS A 1 99 ? -6.494 4.355 -14.184 1.00 95.75 99 LYS A CA 1
ATOM 782 C C . LYS A 1 99 ? -5.287 5.256 -13.957 1.00 95.75 99 LYS A C 1
ATOM 784 O O . LYS A 1 99 ? -4.879 5.953 -14.878 1.00 95.75 99 LYS A O 1
ATOM 789 N N . GLU A 1 100 ? -4.712 5.236 -12.756 1.00 94.69 100 GLU A N 1
ATOM 790 C CA . GLU A 1 100 ? -3.675 6.205 -12.380 1.00 94.69 100 GLU A CA 1
ATOM 791 C C . GLU A 1 100 ? -2.280 5.842 -12.906 1.00 94.69 100 GLU A C 1
ATOM 793 O O . GLU A 1 100 ? -1.498 6.729 -13.248 1.00 94.69 100 GLU A O 1
ATOM 798 N N . PHE A 1 101 ? -1.935 4.553 -12.969 1.00 94.06 101 PHE A N 1
AT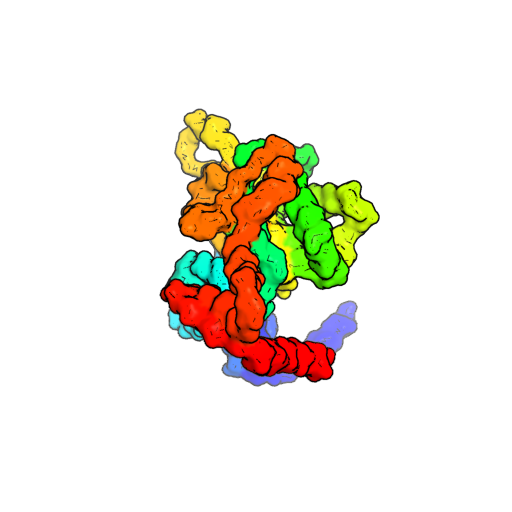OM 799 C CA . PHE A 1 101 ? -0.567 4.114 -13.281 1.00 94.06 101 PHE A CA 1
ATOM 800 C C . PHE A 1 101 ? -0.430 3.395 -14.622 1.00 94.06 101 PHE A C 1
ATOM 802 O O . PHE A 1 101 ? 0.693 3.238 -15.105 1.00 94.06 101 PHE A O 1
ATOM 809 N N . TYR A 1 102 ? -1.544 2.960 -15.212 1.00 94.56 102 TYR A N 1
ATOM 810 C CA . TYR A 1 102 ? -1.555 2.055 -16.360 1.00 94.56 102 TYR A CA 1
ATOM 811 C C . TYR A 1 102 ? -2.532 2.486 -17.464 1.00 94.56 102 TYR A C 1
ATOM 813 O O . TYR A 1 102 ? -2.913 1.648 -18.277 1.00 94.56 102 TYR A O 1
ATOM 821 N N . GLU A 1 103 ? -2.941 3.761 -17.512 1.00 94.25 103 GLU A N 1
ATOM 822 C CA . GLU A 1 103 ? -3.814 4.315 -18.572 1.00 94.25 103 GLU A CA 1
ATOM 823 C C . GLU A 1 103 ? -5.120 3.518 -18.763 1.00 94.25 103 GLU A C 1
ATOM 825 O O . GLU A 1 103 ? -5.617 3.333 -19.869 1.00 94.25 103 GLU A O 1
ATOM 830 N N . ASP A 1 104 ? -5.642 2.995 -17.657 1.00 96.00 104 ASP A N 1
ATOM 831 C CA . ASP A 1 104 ? -6.804 2.110 -17.578 1.00 96.00 104 ASP A CA 1
ATOM 832 C C . ASP A 1 104 ? -6.734 0.834 -18.440 1.00 96.00 104 ASP A C 1
ATOM 834 O O . ASP A 1 104 ? -7.749 0.282 -18.853 1.00 96.00 104 ASP A O 1
ATOM 838 N N . SER A 1 105 ? -5.522 0.345 -18.713 1.00 95.56 105 SER A N 1
ATOM 839 C CA . SER A 1 105 ? -5.296 -0.816 -19.584 1.00 95.56 105 SER A CA 1
ATOM 840 C C . SER A 1 105 ? -5.237 -2.168 -18.863 1.00 95.56 105 SER A C 1
ATOM 842 O O . SER A 1 105 ? -5.006 -3.184 -19.522 1.00 95.56 105 SER A O 1
ATOM 844 N N . LEU A 1 106 ? -5.406 -2.206 -17.532 1.00 96.56 106 LEU A N 1
ATOM 845 C CA . LEU A 1 106 ? -5.422 -3.465 -16.784 1.00 96.56 106 LEU A CA 1
ATOM 846 C C . LEU A 1 106 ? -6.801 -4.128 -16.841 1.00 96.56 106 LEU A C 1
ATOM 848 O O . LEU A 1 106 ? -7.812 -3.539 -16.460 1.00 96.56 106 LEU A O 1
ATOM 852 N N . GLU A 1 107 ? -6.803 -5.399 -17.223 1.00 96.81 107 GLU A N 1
ATOM 853 C CA . GLU A 1 107 ? -7.981 -6.259 -17.328 1.00 96.81 107 GLU A CA 1
ATOM 854 C C . GLU A 1 107 ? -7.954 -7.320 -16.225 1.00 96.81 107 GLU A C 1
ATOM 856 O O . GLU A 1 107 ? -6.881 -7.745 -15.792 1.00 96.81 107 GLU A O 1
ATOM 861 N N . ASP A 1 108 ? -9.117 -7.774 -15.767 1.00 97.50 108 ASP A N 1
ATOM 862 C CA . ASP A 1 108 ? -9.194 -8.843 -14.771 1.00 97.50 108 ASP A CA 1
ATOM 863 C C . ASP A 1 108 ? -9.222 -10.212 -15.454 1.00 97.50 108 ASP A C 1
ATOM 865 O O . ASP A 1 108 ? -9.882 -10.398 -16.475 1.00 97.50 108 ASP A O 1
ATOM 869 N N . GLY A 1 109 ? -8.503 -11.177 -14.884 1.00 95.50 109 GLY A N 1
ATOM 870 C CA . GLY A 1 109 ? -8.627 -12.576 -15.280 1.00 95.50 109 GLY A CA 1
ATOM 871 C C . GLY A 1 109 ? -9.991 -13.168 -14.914 1.00 95.50 109 GLY A C 1
ATOM 872 O O . GLY A 1 109 ? -10.730 -12.618 -14.094 1.00 95.50 109 GLY A O 1
ATOM 873 N N . GLU A 1 110 ? -10.296 -14.326 -15.494 1.00 94.19 110 GLU A N 1
ATOM 874 C CA . GLU A 1 110 ? -11.551 -15.046 -15.258 1.00 94.19 110 GLU A CA 1
ATOM 875 C C . GLU A 1 110 ? -11.802 -15.317 -13.765 1.00 94.19 110 GLU A C 1
ATOM 877 O O . GLU A 1 110 ? -10.879 -15.596 -12.986 1.00 94.19 110 GLU A O 1
ATOM 882 N N . ASP A 1 111 ? -13.073 -15.197 -13.374 1.00 93.19 111 ASP A N 1
ATOM 883 C CA . ASP A 1 111 ? -13.603 -15.447 -12.029 1.00 93.19 111 ASP A CA 1
ATOM 884 C C . ASP A 1 111 ? -12.938 -14.658 -10.892 1.00 93.19 111 ASP A C 1
ATOM 886 O O . ASP A 1 111 ? -13.143 -14.967 -9.714 1.00 93.19 111 ASP A O 1
ATOM 890 N N . LEU A 1 112 ? -12.146 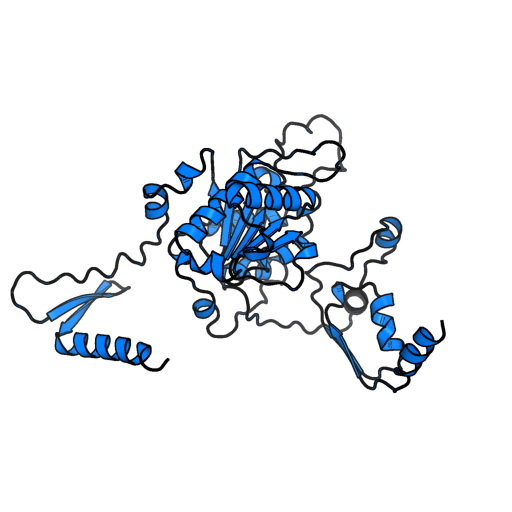-13.626 -11.196 1.00 93.81 112 LEU A N 1
ATOM 891 C CA . LEU A 1 112 ? -11.318 -12.972 -10.189 1.00 93.81 112 LEU A CA 1
ATOM 892 C C . LEU A 1 112 ? -12.134 -12.275 -9.098 1.00 93.81 112 LEU A C 1
ATOM 894 O O . LEU A 1 112 ? -11.740 -12.326 -7.933 1.00 93.81 112 LEU A O 1
ATOM 898 N N . GLU A 1 113 ? -13.277 -11.684 -9.448 1.00 94.12 113 GLU A N 1
ATOM 899 C CA . GLU A 1 113 ? -14.220 -11.118 -8.477 1.00 94.12 113 GLU A CA 1
ATOM 900 C C . GLU A 1 113 ? -14.664 -12.190 -7.474 1.00 94.12 113 GLU A C 1
ATOM 902 O O . GLU A 1 113 ? -14.394 -12.068 -6.284 1.00 94.12 113 GLU A O 1
ATOM 907 N N . SER A 1 114 ? -15.203 -13.314 -7.955 1.00 94.12 114 SER A N 1
ATOM 908 C CA . SER A 1 114 ? -15.655 -14.414 -7.091 1.00 94.12 114 SER A CA 1
ATOM 909 C C . SER A 1 114 ? -14.534 -15.009 -6.224 1.00 94.12 114 SER A C 1
ATOM 911 O O . SER A 1 114 ? -14.741 -15.324 -5.054 1.00 94.12 114 SER A O 1
ATOM 913 N N . ARG A 1 115 ? -13.310 -15.110 -6.761 1.00 94.94 115 ARG A N 1
ATOM 914 C CA . ARG A 1 115 ? -12.138 -15.655 -6.055 1.00 94.94 115 ARG A CA 1
ATOM 915 C C . ARG A 1 115 ? -11.596 -14.728 -4.974 1.00 94.94 115 ARG A C 1
ATOM 917 O O . ARG A 1 115 ? -10.909 -15.197 -4.057 1.00 94.94 115 ARG A O 1
ATOM 924 N N . THR A 1 116 ? -11.844 -13.430 -5.100 1.00 96.31 116 THR A N 1
ATOM 925 C CA . THR A 1 116 ? -11.388 -12.400 -4.157 1.00 96.31 116 THR A CA 1
ATOM 926 C C . THR A 1 116 ? -12.506 -11.894 -3.259 1.00 96.31 116 THR A C 1
ATOM 928 O O . THR A 1 116 ? -12.217 -11.201 -2.291 1.00 96.31 116 THR A O 1
ATOM 931 N N . GLU A 1 117 ? -13.751 -12.299 -3.508 1.00 96.12 117 GLU A N 1
ATOM 932 C CA . GLU A 1 117 ? -14.874 -12.043 -2.619 1.00 96.12 117 GLU A CA 1
ATOM 933 C C . GLU A 1 117 ? -14.713 -12.811 -1.302 1.00 96.12 117 GLU A C 1
ATOM 935 O O . GLU A 1 117 ? -14.223 -13.949 -1.248 1.00 96.12 117 GLU A O 1
ATOM 940 N N . ARG A 1 118 ? -15.066 -12.156 -0.197 1.00 96.19 118 ARG A N 1
ATOM 941 C CA . ARG A 1 118 ? -14.866 -12.672 1.157 1.00 96.19 118 ARG A CA 1
ATOM 942 C C . ARG A 1 118 ? -16.049 -12.309 2.032 1.00 96.19 118 ARG A C 1
ATOM 944 O O . ARG A 1 118 ? -16.665 -11.269 1.846 1.00 96.19 118 ARG A O 1
ATOM 951 N N . ALA A 1 119 ? -16.318 -13.132 3.045 1.00 95.25 119 ALA A N 1
ATOM 952 C CA . ALA A 1 119 ? -17.459 -12.931 3.938 1.00 95.25 119 ALA A CA 1
ATOM 953 C C . ALA A 1 119 ? -17.464 -11.544 4.606 1.00 95.25 119 ALA A C 1
ATOM 955 O O . ALA A 1 119 ? -18.531 -10.972 4.804 1.00 95.25 119 ALA A O 1
ATOM 956 N N . TRP A 1 120 ? -16.287 -10.975 4.898 1.00 95.06 120 TRP A N 1
ATOM 957 C CA . TRP A 1 120 ? -16.173 -9.643 5.493 1.00 95.06 120 TRP A CA 1
ATOM 958 C C . TRP A 1 120 ? -16.569 -8.497 4.562 1.00 95.06 120 TRP A C 1
ATOM 960 O O . TRP A 1 120 ? -16.936 -7.446 5.078 1.00 95.06 120 TRP A O 1
ATOM 970 N N . HIS A 1 121 ? -16.607 -8.698 3.238 1.00 95.88 121 HIS A N 1
ATOM 971 C CA . HIS A 1 121 ? -17.060 -7.675 2.287 1.00 95.88 121 HIS A CA 1
ATOM 972 C C . HIS A 1 121 ? -18.533 -7.287 2.474 1.00 95.88 121 HIS A C 1
ATOM 974 O O . HIS A 1 121 ? -18.943 -6.246 1.975 1.00 95.88 121 HIS A O 1
ATOM 980 N N . ARG A 1 122 ? -19.311 -8.063 3.247 1.00 93.56 122 ARG A N 1
ATOM 981 C CA . ARG A 1 122 ? -20.676 -7.689 3.648 1.00 93.56 122 ARG A CA 1
ATOM 982 C C . ARG A 1 122 ? -20.746 -6.377 4.424 1.00 93.56 122 ARG A C 1
ATOM 984 O O . ARG A 1 122 ? -21.808 -5.777 4.467 1.00 93.56 122 ARG A O 1
ATOM 991 N N . TYR A 1 123 ? -19.666 -5.970 5.089 1.00 95.00 123 TYR A N 1
ATOM 992 C CA . TYR A 1 123 ? -19.590 -4.679 5.763 1.00 95.00 123 TYR A CA 1
ATOM 993 C C . TYR A 1 123 ? -18.818 -3.720 4.867 1.00 95.00 123 TYR A C 1
ATOM 995 O O . TYR A 1 123 ? -17.665 -3.989 4.532 1.00 95.00 123 TYR A O 1
ATOM 1003 N N . SER A 1 124 ? -19.417 -2.585 4.515 1.00 94.69 124 SER A N 1
ATOM 1004 C CA . SER A 1 124 ? -18.813 -1.589 3.627 1.00 94.69 124 SER A CA 1
ATOM 1005 C C . SER A 1 124 ? -17.469 -1.069 4.151 1.00 94.69 124 SER A C 1
ATOM 1007 O O . SER A 1 124 ? -16.566 -0.809 3.359 1.00 94.69 124 SER A O 1
ATOM 1009 N N . CYS A 1 125 ? -17.279 -1.018 5.476 1.00 94.94 125 CYS A N 1
ATOM 1010 C CA . CYS A 1 125 ? -16.002 -0.677 6.112 1.00 94.94 125 CYS A CA 1
ATOM 1011 C C . CYS A 1 125 ? -14.909 -1.753 5.975 1.00 94.94 125 CYS A C 1
ATOM 1013 O O . CYS A 1 125 ? -13.751 -1.492 6.279 1.00 94.94 125 CYS A O 1
ATOM 1015 N N . PHE A 1 126 ? -15.241 -2.966 5.538 1.00 96.69 126 PHE A N 1
ATOM 1016 C CA . PHE A 1 126 ? -14.278 -4.021 5.201 1.00 96.69 126 PHE A CA 1
ATOM 1017 C C . PHE A 1 126 ? -14.352 -4.393 3.719 1.00 96.69 126 PHE A C 1
ATOM 1019 O O . PHE A 1 126 ? -13.913 -5.478 3.331 1.00 96.69 126 PHE A O 1
ATOM 1026 N N . GLY A 1 127 ? -14.924 -3.512 2.896 1.00 96.19 127 GLY A N 1
ATOM 1027 C CA . GLY A 1 127 ? -15.020 -3.709 1.462 1.00 96.19 127 GLY A CA 1
ATOM 1028 C C . GLY A 1 127 ? -13.643 -3.802 0.789 1.00 96.19 127 GLY A C 1
ATOM 1029 O O . GLY A 1 127 ? -12.606 -3.544 1.407 1.00 96.19 127 GLY A O 1
ATOM 1030 N N . PRO A 1 128 ? -13.608 -4.137 -0.512 1.00 97.25 128 PRO A N 1
ATOM 1031 C CA . PRO A 1 128 ? -12.343 -4.355 -1.203 1.00 97.25 128 PRO A CA 1
ATOM 1032 C C . PRO A 1 128 ? -11.393 -3.151 -1.199 1.00 97.25 128 PRO A C 1
ATOM 1034 O O . PRO A 1 128 ? -10.179 -3.319 -1.236 1.00 97.25 128 PRO A O 1
ATOM 1037 N N . PHE A 1 129 ? -11.922 -1.932 -1.146 1.00 97.62 129 PHE A N 1
ATOM 1038 C CA . PHE A 1 129 ? -11.137 -0.711 -1.027 1.00 97.62 129 PHE A CA 1
ATOM 1039 C C . PHE A 1 129 ? -11.827 0.215 -0.031 1.00 97.62 129 PHE A C 1
ATOM 1041 O O . PHE A 1 129 ? -12.981 0.563 -0.251 1.00 97.62 129 PHE A O 1
ATOM 1048 N N . CYS A 1 130 ? -11.128 0.620 1.030 1.00 98.00 130 CYS A N 1
ATOM 1049 C CA . CYS A 1 130 ? -11.626 1.583 2.012 1.00 98.00 130 CYS A CA 1
ATOM 1050 C C . CYS A 1 130 ? -10.543 2.605 2.360 1.00 98.00 130 CYS A C 1
ATOM 1052 O O . CYS A 1 130 ? -9.361 2.266 2.443 1.00 98.00 130 CYS A O 1
ATOM 1054 N N . PHE A 1 131 ? -10.957 3.841 2.624 1.00 98.50 131 PHE A N 1
ATOM 1055 C CA . PHE A 1 131 ? -10.119 4.896 3.176 1.00 98.50 131 PHE A CA 1
ATOM 1056 C C . PHE A 1 131 ? -10.715 5.374 4.501 1.00 98.50 131 PHE A C 1
ATOM 1058 O O . PHE A 1 131 ? -11.852 5.833 4.542 1.00 98.50 131 PHE A O 1
ATOM 1065 N N . PHE A 1 132 ? -9.937 5.312 5.574 1.00 98.56 132 PHE A N 1
ATOM 1066 C CA . PHE A 1 132 ? -10.293 5.795 6.901 1.00 98.56 132 PHE A CA 1
ATOM 1067 C C . PHE A 1 132 ? -9.572 7.113 7.184 1.00 98.56 132 PHE A C 1
ATOM 1069 O O . PHE A 1 132 ? -8.347 7.140 7.331 1.00 98.56 132 PHE A O 1
ATOM 1076 N N . ASP A 1 133 ? -10.340 8.199 7.255 1.00 97.94 133 ASP A N 1
ATOM 1077 C CA . ASP A 1 133 ? -9.852 9.541 7.560 1.00 97.94 133 ASP A CA 1
ATOM 1078 C C . ASP A 1 133 ? -9.711 9.748 9.074 1.00 97.94 133 ASP A C 1
ATOM 1080 O O . ASP A 1 133 ? -10.682 10.045 9.783 1.00 97.94 133 ASP A O 1
ATOM 1084 N N . ILE A 1 134 ? -8.472 9.611 9.556 1.00 96.94 134 ILE A N 1
ATOM 1085 C CA . ILE A 1 134 ? -8.071 9.873 10.944 1.00 96.94 134 ILE A CA 1
ATOM 1086 C C . ILE A 1 134 ? -7.718 11.357 11.081 1.00 96.94 134 ILE A C 1
ATOM 1088 O O . ILE A 1 134 ? -6.570 11.744 11.294 1.00 96.94 134 ILE A O 1
ATOM 1092 N N . HIS A 1 135 ? -8.728 12.206 10.918 1.00 92.81 135 HIS A N 1
ATOM 1093 C CA . HIS A 1 135 ? -8.594 13.665 10.916 1.00 92.81 135 HIS A CA 1
ATOM 1094 C C . HIS A 1 135 ? -8.105 14.264 12.248 1.00 92.81 135 HIS A C 1
ATOM 1096 O O . HIS A 1 135 ? -7.596 15.379 12.260 1.00 92.81 135 HIS A O 1
ATOM 1102 N N . GLU A 1 136 ? -8.248 13.535 13.356 1.00 91.62 136 GLU A N 1
ATOM 1103 C CA . GLU A 1 136 ? -7.731 13.913 14.683 1.00 91.62 136 GLU A CA 1
ATOM 1104 C C . GLU A 1 136 ? -6.262 13.499 14.894 1.00 91.62 136 GLU A C 1
ATOM 1106 O O . GLU A 1 136 ? -5.661 13.851 15.912 1.00 91.62 136 GLU A O 1
ATOM 1111 N N . GLY A 1 137 ? -5.691 12.722 13.966 1.00 92.19 137 GLY A N 1
ATOM 1112 C CA . GLY A 1 137 ? -4.330 12.202 14.061 1.00 92.19 137 GLY A CA 1
ATOM 1113 C C . GLY A 1 137 ? -3.273 13.287 13.925 1.00 92.19 137 GLY A C 1
ATOM 1114 O O . GLY A 1 137 ? -3.457 14.252 13.186 1.00 92.19 137 GLY A O 1
ATOM 1115 N N . LYS A 1 138 ? -2.143 13.115 14.619 1.00 92.69 138 LYS A N 1
ATOM 1116 C CA . LYS A 1 138 ? -1.024 14.063 14.560 1.00 92.69 138 LYS A CA 1
ATOM 1117 C C . LYS A 1 138 ? 0.293 13.352 14.308 1.00 92.69 138 LYS A C 1
ATOM 1119 O O . LYS A 1 138 ? 0.661 12.407 15.007 1.00 92.69 138 LYS A O 1
ATOM 1124 N N . GLU A 1 139 ? 1.045 13.843 13.326 1.00 92.19 139 GLU A N 1
ATOM 1125 C CA . GLU A 1 139 ? 2.391 13.333 13.086 1.00 92.19 139 GLU A CA 1
ATOM 1126 C C . GLU A 1 139 ? 3.386 13.872 14.122 1.00 92.19 139 GLU A C 1
ATOM 1128 O O . GLU A 1 139 ? 3.404 15.055 14.457 1.00 92.19 139 GLU A O 1
ATOM 1133 N N . THR A 1 140 ? 4.263 13.003 14.618 1.00 93.00 140 THR A N 1
ATOM 1134 C CA . THR A 1 140 ? 5.347 13.385 15.532 1.00 93.00 140 THR A CA 1
ATOM 1135 C C . THR A 1 140 ? 6.656 12.701 15.145 1.00 93.00 140 THR A C 1
ATOM 1137 O O . THR A 1 140 ? 6.681 11.738 14.372 1.00 93.00 140 THR A O 1
ATOM 1140 N N . LYS A 1 141 ? 7.781 13.212 15.659 1.00 91.19 141 LYS A N 1
ATOM 1141 C CA . LYS A 1 141 ? 9.087 12.545 15.569 1.00 91.19 141 LYS A CA 1
ATOM 1142 C C . LYS A 1 141 ? 9.527 12.110 16.962 1.00 91.19 141 LYS A C 1
ATOM 1144 O O . LYS A 1 141 ? 9.644 12.970 17.836 1.00 91.19 141 LYS A O 1
ATOM 1149 N N . PRO A 1 142 ? 9.810 10.817 17.184 1.00 89.38 142 PRO A N 1
ATOM 1150 C CA . PRO A 1 142 ? 10.345 10.379 18.459 1.00 89.38 142 PRO A CA 1
ATOM 1151 C C . PRO A 1 142 ? 11.770 10.929 18.665 1.00 89.38 142 PRO A C 1
ATOM 1153 O O . PRO A 1 142 ? 12.503 11.111 17.682 1.00 89.38 142 PRO A O 1
ATOM 1156 N N . PRO A 1 143 ? 12.195 11.167 19.922 1.00 88.31 143 PRO A N 1
ATOM 1157 C CA . PRO A 1 143 ? 13.542 11.643 20.227 1.00 88.31 143 PRO A CA 1
ATOM 1158 C C . PRO A 1 143 ? 14.625 10.771 19.575 1.00 88.31 143 PRO A C 1
ATOM 1160 O O . PRO A 1 143 ? 14.563 9.543 19.620 1.00 88.31 143 PRO A O 1
ATOM 1163 N N . GLY A 1 144 ? 15.619 11.404 18.945 1.00 87.12 144 GLY A N 1
ATOM 1164 C CA . GLY A 1 144 ? 16.729 10.700 18.289 1.00 87.12 144 GLY A CA 1
ATOM 1165 C C . GLY A 1 144 ? 16.396 10.051 16.937 1.00 87.12 144 GLY A C 1
ATOM 1166 O O . GLY A 1 144 ? 17.207 9.291 16.412 1.00 87.12 144 GLY A O 1
ATOM 1167 N N . SER A 1 145 ? 15.230 10.334 16.344 1.00 87.88 145 SER A N 1
ATOM 1168 C CA . SER A 1 145 ? 14.834 9.807 15.034 1.00 87.88 145 SER A CA 1
ATOM 1169 C C . SER A 1 145 ? 14.318 10.895 14.093 1.00 87.88 145 SER A C 1
ATOM 1171 O O . SER A 1 145 ? 13.503 11.732 14.463 1.00 87.88 145 SER A O 1
ATOM 1173 N N . ASN A 1 146 ? 14.710 10.809 12.819 1.00 84.56 146 ASN A N 1
ATOM 1174 C CA . ASN A 1 146 ? 14.196 11.678 11.754 1.00 84.56 146 ASN A CA 1
ATOM 1175 C C . ASN A 1 146 ? 12.946 11.125 11.043 1.00 84.56 146 ASN A C 1
ATOM 1177 O O . ASN A 1 146 ? 12.387 11.807 10.185 1.00 84.56 146 ASN A O 1
ATOM 1181 N N . SER A 1 147 ? 12.512 9.905 11.377 1.00 88.81 147 SER A N 1
ATOM 1182 C CA . SER A 1 147 ? 11.308 9.268 10.823 1.00 88.81 147 SER A CA 1
ATOM 1183 C C . SER A 1 147 ? 10.058 9.664 11.605 1.00 88.81 147 SER A C 1
ATOM 1185 O O . SER A 1 147 ? 10.105 9.737 12.831 1.00 88.81 147 SER A O 1
ATOM 1187 N N . TRP A 1 148 ? 8.949 9.832 10.888 1.00 91.62 148 TRP A N 1
ATOM 1188 C CA . TRP A 1 148 ? 7.637 10.170 11.438 1.00 91.62 148 TRP A CA 1
ATOM 1189 C C . TRP A 1 148 ? 6.923 8.958 12.042 1.00 91.62 148 TRP A C 1
ATOM 1191 O O . TRP A 1 148 ? 7.180 7.819 11.631 1.00 91.62 148 TRP A O 1
ATOM 1201 N N . ILE A 1 149 ? 6.038 9.237 12.999 1.00 96.19 149 ILE A N 1
ATOM 1202 C CA . ILE A 1 149 ? 5.056 8.321 13.588 1.00 96.19 149 ILE A CA 1
ATOM 1203 C C . ILE A 1 149 ? 3.715 9.046 13.756 1.00 96.19 149 ILE A C 1
ATOM 1205 O O . ILE A 1 149 ? 3.685 10.276 13.806 1.00 96.19 149 ILE A O 1
ATOM 1209 N N . ASN A 1 150 ? 2.633 8.285 13.875 1.00 97.12 150 ASN A N 1
ATOM 1210 C CA . ASN A 1 150 ? 1.294 8.781 14.177 1.00 97.12 150 ASN A CA 1
ATOM 1211 C C . ASN A 1 150 ? 0.605 7.763 15.088 1.00 97.12 150 ASN A C 1
ATOM 1213 O O . ASN A 1 150 ? 0.355 6.633 14.664 1.00 97.12 150 ASN A O 1
ATOM 1217 N N . VAL A 1 151 ? 0.386 8.145 16.348 1.00 97.06 151 VAL A N 1
ATOM 1218 C CA . VAL A 1 151 ? -0.122 7.243 17.392 1.00 97.06 151 VAL A CA 1
ATOM 1219 C C . VAL A 1 151 ? -1.600 6.950 17.166 1.00 97.06 151 VAL A C 1
ATOM 1221 O O . VAL A 1 151 ? -2.005 5.799 17.266 1.00 97.06 151 VAL A O 1
ATOM 1224 N N . GLU A 1 152 ? -2.384 7.948 16.761 1.00 97.50 152 GLU A N 1
ATOM 1225 C CA . GLU A 1 152 ? -3.806 7.792 16.450 1.00 97.50 152 GLU A CA 1
ATOM 1226 C C . GLU A 1 1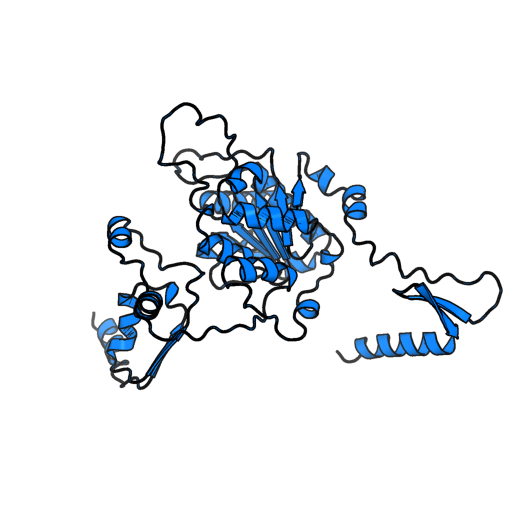52 ? -4.044 6.781 15.325 1.00 97.50 152 GLU A C 1
ATOM 1228 O O . GLU A 1 152 ? -4.930 5.933 15.425 1.00 97.50 152 GLU A O 1
ATOM 1233 N N . GLU A 1 153 ? -3.226 6.823 14.269 1.00 98.12 153 GLU A N 1
ATOM 1234 C CA . GLU A 1 153 ? -3.285 5.802 13.223 1.00 98.12 153 GLU A CA 1
ATOM 1235 C C . GLU A 1 153 ? -2.919 4.411 13.752 1.00 98.12 153 GLU A C 1
ATOM 1237 O O . GLU A 1 153 ? -3.556 3.441 13.352 1.00 98.12 153 GLU A O 1
ATOM 1242 N N . VAL A 1 154 ? -1.924 4.287 14.644 1.00 98.31 154 VAL A N 1
ATOM 1243 C CA . VAL A 1 154 ? -1.574 2.991 15.259 1.00 98.31 154 VAL A CA 1
ATOM 1244 C C . VAL A 1 154 ? -2.745 2.450 16.069 1.00 98.31 154 VAL A C 1
ATOM 1246 O O . VAL A 1 154 ? -3.159 1.315 15.839 1.00 98.31 154 VAL A O 1
ATOM 1249 N N . ASP A 1 155 ? -3.307 3.263 16.959 1.00 97.94 155 ASP A N 1
ATOM 1250 C CA . ASP A 1 155 ? -4.441 2.893 17.804 1.00 97.94 155 ASP A CA 1
ATOM 1251 C C . ASP A 1 155 ? -5.626 2.416 16.949 1.00 97.94 155 ASP A C 1
ATOM 1253 O O . ASP A 1 155 ? -6.205 1.356 17.204 1.00 97.94 155 ASP A O 1
ATOM 1257 N N . PHE A 1 156 ? -5.957 3.159 15.886 1.00 98.56 156 PHE A N 1
ATOM 1258 C CA . PHE A 1 156 ? -7.036 2.781 14.979 1.00 98.56 156 PHE A CA 1
ATOM 1259 C C . PHE A 1 156 ? -6.722 1.502 14.197 1.00 98.56 156 PHE A C 1
ATOM 1261 O O . PHE A 1 156 ? -7.578 0.627 14.104 1.00 98.56 156 PHE A O 1
ATOM 1268 N N . VAL A 1 157 ? -5.510 1.356 13.652 1.00 98.56 157 VAL A N 1
ATOM 1269 C CA . VAL A 1 157 ? -5.097 0.160 12.896 1.00 98.56 157 VAL A CA 1
ATOM 1270 C C . VAL A 1 157 ? -5.179 -1.098 13.758 1.00 98.56 157 VAL A C 1
ATOM 1272 O O . VAL A 1 157 ? -5.674 -2.127 13.293 1.00 98.56 157 VAL A O 1
ATOM 1275 N N . LEU A 1 158 ? -4.724 -1.030 15.012 1.00 98.06 158 LEU A N 1
ATOM 1276 C CA . LEU A 1 158 ? -4.799 -2.157 15.942 1.00 98.06 158 LEU A CA 1
ATOM 1277 C C . LEU A 1 158 ? -6.253 -2.487 16.295 1.00 98.06 158 LEU A C 1
ATOM 1279 O O . LEU A 1 158 ? -6.621 -3.663 16.310 1.00 98.06 158 LEU A O 1
ATOM 1283 N N . PHE A 1 159 ? -7.096 -1.472 16.498 1.00 97.81 159 PHE A N 1
ATOM 1284 C CA . PHE A 1 159 ? -8.521 -1.668 16.764 1.00 97.81 159 PHE A CA 1
ATOM 1285 C C . PHE A 1 159 ? -9.270 -2.254 15.556 1.00 97.81 159 PHE A C 1
ATOM 1287 O O . PHE A 1 159 ? -10.055 -3.192 15.699 1.00 97.81 159 PHE A O 1
ATOM 1294 N N . LEU A 1 160 ? -8.975 -1.764 14.350 1.00 98.19 160 LEU A N 1
ATOM 1295 C CA . LEU A 1 160 ? -9.491 -2.277 13.082 1.00 98.19 160 LEU A CA 1
ATOM 1296 C C . LEU A 1 160 ? -9.115 -3.752 12.894 1.00 98.19 160 LEU A C 1
ATOM 1298 O O . LEU A 1 160 ? -9.979 -4.584 12.612 1.00 98.19 160 LEU A O 1
ATOM 1302 N N . TYR A 1 161 ? -7.841 -4.095 13.106 1.00 97.56 161 TYR A N 1
ATOM 1303 C CA . TYR A 1 161 ? -7.378 -5.479 13.060 1.00 97.56 161 TYR A CA 1
ATOM 1304 C C . TYR A 1 161 ? -8.092 -6.345 14.105 1.00 97.56 161 TYR A C 1
ATOM 1306 O O . TYR A 1 161 ? -8.594 -7.415 13.762 1.00 97.56 161 TYR A O 1
ATOM 1314 N N . GLN A 1 162 ? -8.194 -5.878 15.356 1.00 96.12 162 GLN A N 1
ATOM 1315 C CA . GLN A 1 162 ? -8.894 -6.592 16.425 1.00 96.12 162 GLN A CA 1
ATOM 1316 C C . GLN A 1 162 ? -10.340 -6.903 16.035 1.00 96.12 162 GLN A C 1
ATOM 1318 O O . GLN A 1 162 ? -10.788 -8.039 16.193 1.00 96.12 162 GLN A O 1
ATOM 1323 N N . LYS A 1 163 ? -11.067 -5.916 15.503 1.00 96.31 163 LYS A N 1
ATOM 1324 C CA . LYS A 1 163 ? -12.461 -6.081 15.078 1.00 96.31 163 LYS A CA 1
ATOM 1325 C C . LYS A 1 163 ? -12.584 -7.083 13.933 1.00 96.31 163 LYS A C 1
ATOM 1327 O O . LYS A 1 163 ? -13.411 -7.989 14.023 1.00 96.31 163 LYS A O 1
ATOM 1332 N N . LEU A 1 164 ? -11.710 -6.994 12.929 1.00 95.44 164 LEU A N 1
ATOM 1333 C CA . LEU A 1 164 ? -11.656 -7.948 11.818 1.00 95.44 164 LEU A CA 1
ATOM 1334 C C . LEU A 1 164 ? -11.453 -9.387 12.299 1.00 95.44 164 LEU A C 1
ATOM 1336 O O . LEU A 1 164 ? -12.236 -10.261 11.940 1.00 95.44 164 LEU A O 1
ATOM 1340 N N . VAL A 1 165 ? -10.445 -9.646 13.138 1.00 94.88 165 VAL A N 1
ATOM 1341 C CA . VAL A 1 165 ? -10.155 -11.015 13.605 1.00 94.88 165 VAL A CA 1
ATOM 1342 C C . VAL A 1 165 ? -11.135 -11.517 14.666 1.00 94.88 165 VAL A C 1
ATOM 1344 O O . VAL A 1 165 ? -11.223 -12.722 14.880 1.00 94.88 165 VAL A O 1
ATOM 1347 N N . THR A 1 166 ? -11.877 -10.626 15.328 1.00 94.69 166 THR A N 1
ATOM 1348 C CA . THR A 1 166 ? -12.961 -11.014 16.246 1.00 94.69 166 THR A CA 1
ATOM 1349 C C . THR A 1 166 ? -14.167 -11.527 15.464 1.00 94.69 166 THR A C 1
ATOM 1351 O O . THR A 1 166 ? -14.734 -12.555 15.820 1.00 94.69 166 THR A O 1
ATOM 1354 N N . LEU A 1 167 ? -14.534 -10.844 14.375 1.00 93.94 167 LEU A N 1
ATOM 1355 C CA . LEU A 1 167 ? -15.639 -11.256 13.505 1.00 93.94 167 LEU A CA 1
ATOM 1356 C C . LEU A 1 167 ? -15.251 -12.427 12.589 1.00 93.94 167 LEU A C 1
ATOM 1358 O O . LEU A 1 167 ? -16.085 -13.279 12.292 1.00 93.94 167 LEU A O 1
ATOM 1362 N N . TYR A 1 168 ? -13.984 -12.492 12.169 1.00 94.88 168 TYR A N 1
ATOM 1363 C CA . TYR A 1 168 ? -13.464 -13.500 11.242 1.00 94.88 168 TYR A CA 1
ATOM 1364 C C . TYR A 1 168 ? -12.164 -14.132 11.776 1.00 94.88 168 TYR A C 1
ATOM 1366 O O . TYR A 1 168 ? -11.070 -13.820 11.292 1.00 94.88 168 TYR A O 1
ATOM 1374 N N . PRO A 1 169 ? -12.249 -15.057 12.754 1.00 92.19 169 PRO A N 1
ATOM 1375 C CA . PRO A 1 169 ? -11.076 -15.632 13.426 1.00 92.19 169 PRO A CA 1
ATOM 1376 C C . PRO A 1 169 ? -10.072 -16.339 12.506 1.00 92.19 169 PRO A C 1
ATOM 1378 O O . PRO A 1 169 ? -8.883 -16.404 12.823 1.00 92.19 169 PRO A O 1
ATOM 1381 N N . THR A 1 170 ? -10.513 -16.826 11.342 1.00 91.19 170 THR A N 1
ATOM 1382 C CA . THR A 1 170 ? -9.649 -17.476 10.343 1.00 91.19 170 THR A CA 1
ATOM 1383 C C . THR A 1 170 ? -8.533 -16.559 9.839 1.00 91.19 170 THR A C 1
ATOM 1385 O O . THR A 1 170 ? -7.441 -17.045 9.548 1.00 91.19 170 THR A O 1
ATOM 1388 N N . LEU A 1 171 ? -8.761 -15.237 9.821 1.00 91.25 171 LEU A N 1
ATOM 1389 C CA . LEU A 1 171 ? -7.762 -14.236 9.428 1.00 91.25 171 LEU A CA 1
ATOM 1390 C C . LEU A 1 171 ? -6.512 -14.280 10.313 1.00 91.25 171 LEU A C 1
ATOM 1392 O O . LEU A 1 171 ? -5.399 -14.087 9.819 1.00 91.25 171 LEU A O 1
ATOM 1396 N N . LYS A 1 172 ? -6.698 -14.560 11.611 1.00 86.44 172 LYS A N 1
ATOM 1397 C CA . LYS A 1 172 ? -5.619 -14.660 12.598 1.00 86.44 172 LYS A CA 1
ATOM 1398 C C . LYS A 1 172 ? -4.773 -15.912 12.355 1.00 86.44 172 LYS A C 1
ATOM 1400 O O . LYS A 1 172 ? -3.551 -15.836 12.316 1.00 86.44 172 LYS A O 1
ATOM 1405 N N . SER A 1 173 ? -5.416 -17.062 12.165 1.00 83.88 173 SER A N 1
ATOM 1406 C CA . SER A 1 173 ? -4.716 -18.342 11.991 1.00 83.88 173 SER A CA 1
ATOM 1407 C C . SER A 1 173 ? -4.051 -18.492 10.620 1.00 83.88 173 SER A C 1
ATOM 1409 O O . SER A 1 173 ? -3.059 -19.204 10.501 1.00 83.88 173 SER A O 1
ATOM 1411 N N . GLY A 1 174 ? -4.578 -17.830 9.586 1.00 82.12 174 GLY A N 1
ATOM 1412 C CA . GLY A 1 174 ? -4.084 -17.949 8.213 1.00 82.12 174 GLY A CA 1
ATOM 1413 C C . GLY A 1 174 ? -2.936 -17.007 7.837 1.00 82.12 174 GLY A C 1
ATOM 1414 O O . GLY A 1 174 ? -2.479 -17.064 6.697 1.00 82.12 174 GLY A O 1
ATOM 1415 N N . ASN A 1 175 ? -2.490 -16.117 8.737 1.00 88.12 175 ASN A N 1
ATOM 1416 C CA . ASN A 1 175 ? -1.543 -15.037 8.423 1.00 88.12 175 ASN A CA 1
ATOM 1417 C C . ASN A 1 175 ? -1.946 -14.272 7.139 1.00 88.12 175 ASN A C 1
ATOM 1419 O O . ASN A 1 175 ? -1.144 -14.064 6.223 1.00 88.12 175 ASN A O 1
ATOM 1423 N N . GLN A 1 176 ? -3.228 -13.907 7.044 1.00 94.19 176 GLN A N 1
ATOM 1424 C CA . GLN A 1 176 ? -3.852 -13.358 5.831 1.00 94.19 176 GLN A CA 1
ATOM 1425 C C . GLN A 1 176 ? -3.796 -11.828 5.745 1.00 94.19 176 GLN A C 1
ATOM 1427 O O . GLN A 1 176 ? -4.250 -11.258 4.751 1.00 94.19 176 GLN A O 1
ATOM 1432 N N . VAL A 1 177 ? -3.237 -11.167 6.760 1.00 96.38 177 VAL A N 1
ATOM 1433 C CA . VAL A 1 177 ? -3.193 -9.707 6.883 1.00 96.38 177 VAL A CA 1
ATOM 1434 C C . VAL A 1 177 ? -1.748 -9.210 6.786 1.00 96.38 177 VAL A C 1
ATOM 1436 O O . VAL A 1 177 ? -0.825 -9.826 7.323 1.00 96.38 177 VAL A O 1
ATOM 1439 N N . ALA A 1 178 ? -1.547 -8.083 6.109 1.00 96.00 178 ALA A N 1
ATOM 1440 C CA . ALA A 1 178 ? -0.344 -7.264 6.227 1.00 96.00 178 ALA A CA 1
ATOM 1441 C C . ALA A 1 178 ? -0.708 -5.876 6.753 1.00 96.00 178 ALA A C 1
ATOM 1443 O O . ALA A 1 178 ? -1.701 -5.292 6.324 1.00 96.00 178 ALA A O 1
ATOM 1444 N N . ILE A 1 179 ? 0.130 -5.330 7.629 1.00 97.31 179 ILE A N 1
ATOM 1445 C CA . ILE A 1 179 ? 0.092 -3.930 8.039 1.00 97.31 179 ILE A CA 1
ATOM 1446 C C . ILE A 1 179 ? 1.332 -3.250 7.465 1.00 97.31 179 ILE A C 1
ATOM 1448 O O . ILE A 1 179 ? 2.473 -3.616 7.754 1.00 97.31 179 ILE A O 1
ATOM 1452 N N . ILE A 1 180 ? 1.099 -2.259 6.620 1.00 96.25 180 ILE A N 1
ATOM 1453 C CA . ILE A 1 180 ? 2.117 -1.624 5.800 1.00 96.25 180 ILE A CA 1
ATOM 1454 C C . ILE A 1 180 ? 2.188 -0.156 6.181 1.00 96.25 180 ILE A C 1
ATOM 1456 O O . ILE A 1 180 ? 1.166 0.514 6.307 1.00 96.25 180 ILE A O 1
ATOM 1460 N N . SER A 1 181 ? 3.401 0.365 6.336 1.00 95.75 181 SER A N 1
ATOM 1461 C CA . SER A 1 181 ? 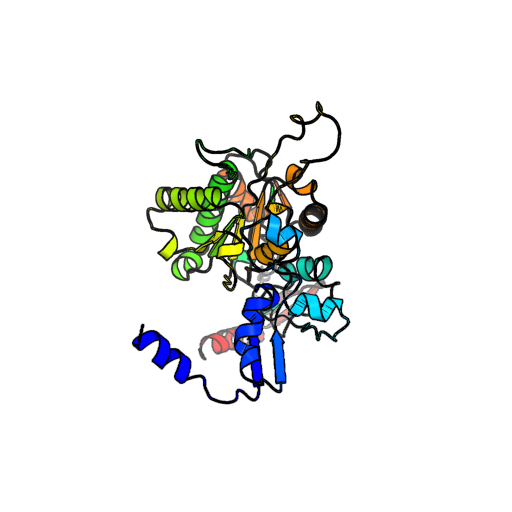3.597 1.805 6.480 1.00 95.75 181 SER A CA 1
ATOM 1462 C C . SER A 1 181 ? 4.818 2.289 5.698 1.00 95.75 181 SER A C 1
ATOM 1464 O O . SER A 1 181 ? 5.798 1.560 5.554 1.00 95.75 181 SER A O 1
ATOM 1466 N N . PRO A 1 182 ? 4.828 3.526 5.189 1.00 92.31 182 PRO A N 1
ATOM 1467 C CA . PRO A 1 182 ? 6.004 4.079 4.534 1.00 92.31 182 PRO A CA 1
ATOM 1468 C C . PRO A 1 182 ? 7.169 4.365 5.506 1.00 92.31 182 PRO A C 1
ATOM 1470 O O . PRO A 1 182 ? 8.319 4.467 5.080 1.00 92.31 182 PRO A O 1
ATOM 1473 N N . TYR A 1 183 ? 6.913 4.448 6.819 1.00 92.69 183 TYR A N 1
ATOM 1474 C CA . TYR A 1 183 ? 7.893 4.899 7.813 1.00 92.69 183 TYR A CA 1
ATOM 1475 C C . TYR A 1 183 ? 8.375 3.778 8.737 1.00 92.69 183 TYR A C 1
ATOM 1477 O O . TYR A 1 183 ? 7.595 3.120 9.422 1.00 92.69 183 TYR A O 1
ATOM 1485 N N . LYS A 1 184 ? 9.700 3.605 8.841 1.00 92.69 184 LYS A N 1
ATOM 1486 C CA . LYS A 1 184 ? 10.310 2.545 9.666 1.00 92.69 184 LYS A CA 1
ATOM 1487 C C . LYS A 1 184 ? 9.969 2.668 11.155 1.00 92.69 184 LYS A C 1
ATOM 1489 O O . LYS A 1 184 ? 9.828 1.647 11.820 1.00 92.69 184 LYS A O 1
ATOM 1494 N N . GLN A 1 185 ? 9.863 3.886 11.694 1.00 95.50 185 GLN A N 1
ATOM 1495 C CA . GLN A 1 185 ? 9.472 4.053 13.100 1.00 95.50 185 GLN A CA 1
ATOM 1496 C C . GLN A 1 185 ? 7.990 3.764 13.329 1.00 95.50 185 GLN A C 1
ATOM 1498 O O . GLN A 1 185 ? 7.668 3.189 14.361 1.00 95.50 185 GLN A O 1
ATOM 1503 N N . GLN A 1 186 ? 7.115 4.059 12.361 1.00 97.19 186 GLN A N 1
ATOM 1504 C CA . GLN A 1 186 ? 5.710 3.652 12.436 1.00 97.19 186 GLN A CA 1
ATOM 1505 C C . GLN A 1 186 ? 5.592 2.127 12.455 1.00 97.19 186 GLN A C 1
ATOM 1507 O O . GLN A 1 186 ? 4.891 1.582 13.293 1.00 97.19 186 GLN A O 1
ATOM 1512 N N . VAL A 1 187 ? 6.343 1.423 11.601 1.00 96.88 187 VAL A N 1
ATOM 1513 C CA . VAL A 1 187 ? 6.395 -0.052 11.598 1.00 96.88 187 VAL A CA 1
ATOM 1514 C C . VAL A 1 187 ? 6.827 -0.608 12.957 1.00 96.88 187 VAL A C 1
ATOM 1516 O O . VAL A 1 187 ? 6.221 -1.551 13.452 1.00 96.88 187 VAL A O 1
ATOM 1519 N N . LYS A 1 188 ? 7.846 -0.012 13.592 1.00 96.31 188 LYS A N 1
ATOM 1520 C CA . LYS A 1 188 ? 8.272 -0.412 14.943 1.00 96.31 188 LYS A CA 1
ATOM 1521 C C . LYS A 1 188 ? 7.201 -0.137 15.996 1.00 96.31 188 LYS A C 1
ATOM 1523 O O . LYS A 1 188 ? 7.001 -0.968 16.876 1.00 96.31 188 LYS A O 1
ATOM 1528 N N . LEU A 1 189 ? 6.537 1.015 15.912 1.00 97.69 189 LEU A N 1
ATOM 1529 C CA . LEU A 1 189 ? 5.473 1.394 16.836 1.00 97.69 189 LEU A CA 1
ATOM 1530 C C . LEU A 1 189 ? 4.262 0.462 16.703 1.00 97.69 189 LEU A C 1
ATOM 1532 O O . LEU A 1 189 ? 3.755 -0.002 17.716 1.00 97.69 189 LEU A O 1
ATOM 1536 N N . LEU A 1 190 ? 3.869 0.127 15.471 1.00 98.25 190 LEU A N 1
ATOM 1537 C CA . LEU A 1 190 ? 2.836 -0.863 15.166 1.00 98.25 190 LEU A CA 1
ATOM 1538 C C . LEU A 1 190 ? 3.196 -2.240 15.721 1.00 98.25 190 LEU A C 1
ATOM 1540 O O . LEU A 1 190 ? 2.370 -2.855 16.379 1.00 98.25 190 LEU A O 1
ATOM 1544 N N . ALA A 1 191 ? 4.424 -2.713 15.490 1.00 97.56 191 ALA A N 1
ATOM 1545 C CA . ALA A 1 191 ? 4.867 -4.015 15.985 1.00 97.56 191 ALA A CA 1
ATOM 1546 C C . ALA A 1 191 ? 4.836 -4.092 17.517 1.00 97.56 191 ALA A C 1
ATOM 1548 O O . ALA A 1 191 ? 4.314 -5.058 18.066 1.00 97.56 191 ALA A O 1
ATOM 1549 N N . ARG A 1 192 ? 5.324 -3.046 18.198 1.00 97.44 192 ARG A N 1
ATOM 1550 C CA . ARG A 1 192 ? 5.271 -2.956 19.661 1.00 97.44 192 ARG A CA 1
ATOM 1551 C C . ARG A 1 192 ? 3.830 -2.897 20.174 1.00 97.44 192 ARG A C 1
ATOM 1553 O O . ARG A 1 192 ? 3.469 -3.688 21.034 1.00 97.44 192 ARG A O 1
ATOM 1560 N N . GLY A 1 193 ? 3.005 -2.003 19.625 1.00 97.81 193 GLY A N 1
ATOM 1561 C CA . GLY A 1 193 ? 1.608 -1.863 20.045 1.00 97.81 193 GLY A CA 1
ATOM 1562 C C . GLY A 1 193 ? 0.793 -3.134 19.790 1.00 97.81 193 GLY A C 1
ATOM 1563 O O . GLY A 1 193 ? -0.068 -3.488 20.589 1.00 97.81 193 GLY A O 1
ATOM 1564 N N . PHE A 1 194 ? 1.103 -3.870 18.719 1.00 97.62 194 PHE A N 1
ATOM 1565 C CA . PHE A 1 194 ? 0.501 -5.169 18.435 1.00 97.62 194 PHE A CA 1
ATOM 1566 C C . PHE A 1 194 ? 0.838 -6.199 19.519 1.00 97.62 194 PHE A C 1
ATOM 1568 O O . PHE A 1 194 ? -0.059 -6.863 20.035 1.00 97.62 194 PHE A O 1
ATOM 1575 N N . GLU A 1 195 ? 2.114 -6.323 19.887 1.00 96.69 195 GLU A N 1
ATOM 1576 C CA . GLU A 1 195 ? 2.548 -7.251 20.934 1.00 96.69 195 GLU A CA 1
ATOM 1577 C C . GLU A 1 195 ? 1.946 -6.890 22.301 1.00 96.69 195 GLU A C 1
ATOM 1579 O O . GLU A 1 195 ? 1.429 -7.769 22.989 1.00 96.69 195 GLU A O 1
ATOM 1584 N N . GLU A 1 196 ? 1.917 -5.600 22.648 1.00 97.00 196 GLU A N 1
ATOM 1585 C CA . GLU A 1 196 ? 1.293 -5.085 23.876 1.00 97.00 196 GLU A CA 1
ATOM 1586 C C . GLU A 1 196 ? -0.222 -5.359 23.919 1.00 97.00 196 GLU A C 1
ATOM 1588 O O . GLU A 1 196 ? -0.754 -5.735 24.961 1.00 97.00 196 GLU A O 1
ATOM 1593 N N . THR A 1 197 ? -0.919 -5.217 22.786 1.00 96.00 197 THR A N 1
ATOM 1594 C CA . THR A 1 197 ? -2.383 -5.373 22.704 1.00 96.00 197 THR A CA 1
ATOM 1595 C C . THR A 1 197 ? -2.819 -6.839 22.662 1.00 96.00 197 THR A C 1
ATOM 1597 O O . THR A 1 197 ? -3.835 -7.204 23.252 1.00 96.00 197 THR A O 1
ATOM 1600 N N . PHE A 1 198 ? -2.083 -7.695 21.945 1.00 94.81 198 PHE A N 1
ATOM 1601 C CA . PHE A 1 198 ? -2.503 -9.074 21.665 1.00 94.81 198 PHE A CA 1
ATOM 1602 C C . PHE A 1 198 ? -1.698 -10.144 22.411 1.00 94.81 198 PHE A C 1
ATOM 1604 O O . PHE A 1 198 ? -2.053 -11.322 22.327 1.00 94.81 198 PHE A O 1
ATOM 1611 N N . GLY A 1 199 ? -0.622 -9.770 23.111 1.00 94.12 199 GLY A N 1
ATOM 1612 C CA . GLY A 1 199 ? 0.222 -10.690 23.881 1.00 94.12 199 GLY A CA 1
ATOM 1613 C C . GLY A 1 199 ? 0.957 -11.728 23.027 1.00 94.12 199 GLY A C 1
ATOM 1614 O O . GLY A 1 199 ? 1.337 -12.788 23.524 1.00 94.12 199 GLY A O 1
ATOM 1615 N N . VAL A 1 200 ? 1.112 -11.472 21.726 1.00 92.00 200 VAL A N 1
ATOM 1616 C CA . VAL A 1 200 ? 1.759 -12.378 20.771 1.00 92.00 200 VAL A CA 1
ATOM 1617 C C . VAL A 1 200 ? 2.664 -11.594 19.833 1.00 92.00 200 VAL A C 1
ATOM 1619 O O . VAL A 1 200 ? 2.299 -10.510 19.380 1.00 92.00 200 VAL A O 1
ATOM 1622 N N . SER A 1 201 ? 3.820 -12.172 19.490 1.00 91.88 201 SER A N 1
ATOM 1623 C CA . SER A 1 201 ? 4.674 -11.581 18.456 1.00 91.88 201 SER A CA 1
ATOM 1624 C C . SER A 1 201 ? 3.900 -11.489 17.128 1.00 91.88 201 SER A C 1
ATOM 1626 O O . SER A 1 201 ? 3.303 -12.493 16.707 1.00 91.88 201 SER A O 1
ATOM 1628 N N . PRO A 1 202 ? 3.937 -10.328 16.443 1.00 89.62 202 PRO A N 1
ATOM 1629 C CA . PRO A 1 202 ? 3.243 -10.124 15.178 1.00 89.62 202 PRO A CA 1
ATOM 1630 C C . PRO A 1 202 ? 3.696 -11.106 14.097 1.00 89.62 202 PRO A C 1
ATOM 1632 O O . PRO A 1 202 ? 2.855 -11.571 13.340 1.00 89.62 202 PRO A O 1
ATOM 1635 N N . GLU A 1 203 ? 4.969 -11.518 14.066 1.00 87.75 203 GLU A N 1
ATOM 1636 C CA . GLU A 1 203 ? 5.521 -12.393 13.012 1.00 87.75 203 GLU A CA 1
ATOM 1637 C C . GLU A 1 203 ? 4.807 -13.749 12.895 1.00 87.75 203 GLU A C 1
ATOM 1639 O O . GLU A 1 203 ? 4.904 -14.424 11.870 1.00 87.75 203 GLU A O 1
ATOM 1644 N N . LYS A 1 204 ? 4.090 -14.158 13.948 1.00 86.00 204 LYS A N 1
ATOM 1645 C CA . LYS A 1 204 ? 3.311 -15.400 13.981 1.00 86.00 204 LYS A CA 1
ATOM 1646 C C . LYS A 1 204 ? 1.924 -15.265 13.344 1.00 86.00 204 LYS A C 1
ATOM 1648 O O . LYS A 1 204 ? 1.279 -16.284 13.120 1.00 86.00 204 LYS A O 1
ATOM 1653 N N . VAL A 1 205 ? 1.445 -14.042 13.112 1.00 91.00 205 VAL A N 1
ATOM 1654 C CA . VAL A 1 205 ? 0.018 -13.751 12.873 1.00 91.00 205 VAL A CA 1
ATOM 1655 C C . VAL A 1 205 ? -0.227 -12.738 11.755 1.00 91.00 205 VAL A C 1
ATOM 1657 O O . VAL A 1 205 ? -1.243 -12.825 11.072 1.00 91.00 205 VAL A O 1
ATOM 1660 N N . VAL A 1 206 ? 0.670 -11.768 11.583 1.00 94.12 206 VAL A N 1
ATOM 1661 C CA . VAL A 1 206 ? 0.527 -10.652 10.647 1.00 94.12 206 VAL A CA 1
ATOM 1662 C C . VAL A 1 206 ? 1.896 -10.196 10.138 1.00 94.12 206 VAL A C 1
ATOM 1664 O O . VAL A 1 206 ? 2.881 -10.135 10.874 1.00 94.12 206 VAL A O 1
ATOM 1667 N N . ASP A 1 207 ? 1.968 -9.808 8.869 1.00 94.00 207 ASP A N 1
ATOM 1668 C CA . ASP A 1 207 ? 3.174 -9.188 8.320 1.00 94.00 207 ASP A CA 1
ATOM 1669 C C . ASP A 1 207 ? 3.150 -7.676 8.602 1.00 94.00 207 ASP A C 1
ATOM 1671 O O . ASP A 1 207 ? 2.370 -6.956 7.985 1.00 94.00 207 ASP A O 1
ATOM 1675 N N . ILE A 1 208 ? 4.017 -7.171 9.489 1.00 95.88 208 ILE A N 1
ATOM 1676 C CA . ILE A 1 208 ? 4.188 -5.721 9.711 1.00 95.88 208 ILE A CA 1
ATOM 1677 C C . ILE A 1 208 ? 5.500 -5.267 9.067 1.00 95.88 208 ILE A C 1
ATOM 1679 O O . ILE A 1 208 ? 6.588 -5.630 9.519 1.00 95.88 208 ILE A O 1
ATOM 1683 N N . CYS A 1 209 ? 5.427 -4.495 7.983 1.00 94.62 209 CYS A N 1
ATOM 1684 C CA . CYS A 1 209 ? 6.616 -4.093 7.228 1.00 94.62 209 CYS A CA 1
ATOM 1685 C C . CYS A 1 209 ? 6.491 -2.716 6.571 1.00 94.62 209 CYS A C 1
ATOM 1687 O O . CYS A 1 209 ? 5.418 -2.121 6.477 1.00 94.62 209 CYS A O 1
ATOM 1689 N N . THR A 1 210 ? 7.632 -2.177 6.129 1.00 93.69 210 THR A N 1
ATOM 1690 C CA . THR A 1 210 ? 7.620 -0.980 5.287 1.00 93.69 210 THR A CA 1
ATOM 1691 C C . THR A 1 210 ? 7.130 -1.317 3.882 1.00 93.69 210 THR A C 1
ATOM 1693 O O . THR A 1 210 ? 7.265 -2.464 3.469 1.00 93.69 210 THR A O 1
ATOM 1696 N N . VAL A 1 211 ? 6.644 -0.338 3.110 1.00 88.69 211 VAL A N 1
ATOM 1697 C CA . VAL A 1 211 ? 6.260 -0.546 1.690 1.00 88.69 211 VAL A CA 1
ATOM 1698 C C . VAL A 1 211 ? 7.359 -1.280 0.913 1.00 88.69 211 VAL A C 1
ATOM 1700 O O . VAL A 1 211 ? 7.115 -2.337 0.334 1.00 88.69 211 VAL A O 1
ATOM 1703 N N . ASP A 1 212 ? 8.587 -0.768 0.996 1.00 85.12 212 ASP A N 1
ATOM 1704 C CA . ASP A 1 212 ? 9.774 -1.349 0.363 1.00 85.12 212 ASP A CA 1
ATOM 1705 C C . ASP A 1 212 ? 10.115 -2.740 0.953 1.00 85.12 212 ASP A C 1
ATOM 1707 O O . ASP A 1 212 ? 10.596 -3.626 0.255 1.00 85.12 212 ASP A O 1
ATOM 1711 N N . GLY A 1 213 ? 9.830 -2.971 2.240 1.00 83.94 213 GLY A N 1
ATOM 1712 C CA . GLY A 1 213 ? 10.063 -4.251 2.913 1.00 83.94 213 GLY A CA 1
ATOM 1713 C C . GLY A 1 213 ? 9.033 -5.332 2.571 1.00 83.94 213 GLY A C 1
ATOM 1714 O O . GLY A 1 213 ? 9.369 -6.516 2.587 1.00 83.94 213 GLY A O 1
ATOM 1715 N N . CYS A 1 214 ? 7.795 -4.956 2.244 1.00 75.19 214 CYS A N 1
ATOM 1716 C CA . CYS A 1 214 ? 6.722 -5.871 1.842 1.00 75.19 214 CYS A CA 1
ATOM 1717 C C . CYS A 1 214 ? 6.753 -6.207 0.335 1.00 75.19 214 CYS A C 1
ATOM 1719 O O . CYS A 1 214 ? 5.825 -6.827 -0.193 1.00 75.19 214 CYS A O 1
ATOM 1721 N N . GLN A 1 215 ? 7.801 -5.801 -0.384 1.00 69.94 215 GLN A N 1
ATOM 1722 C CA . GLN A 1 215 ? 7.929 -6.044 -1.815 1.00 69.94 215 GLN A CA 1
ATOM 1723 C C . GLN A 1 215 ? 7.923 -7.544 -2.139 1.00 69.94 215 GLN A C 1
ATOM 1725 O O . GLN A 1 215 ? 8.560 -8.355 -1.469 1.00 69.94 215 GLN A O 1
ATOM 1730 N N . GLY A 1 216 ? 7.152 -7.921 -3.161 1.00 68.88 216 GLY A N 1
ATOM 1731 C CA . GLY A 1 216 ? 6.994 -9.319 -3.577 1.00 68.88 216 GLY A CA 1
ATOM 1732 C C . GLY A 1 216 ? 6.126 -10.185 -2.656 1.00 68.88 216 GLY A C 1
ATOM 1733 O O . GLY A 1 216 ? 5.887 -11.342 -2.990 1.00 68.88 216 GLY A O 1
ATOM 1734 N N . ARG A 1 217 ? 5.616 -9.640 -1.545 1.00 82.56 217 ARG A N 1
ATOM 1735 C CA . ARG A 1 217 ? 4.629 -10.303 -0.684 1.00 82.56 217 ARG A CA 1
ATOM 1736 C C . ARG A 1 217 ? 3.220 -9.836 -1.038 1.00 82.56 217 ARG A C 1
ATOM 1738 O O . ARG A 1 217 ? 3.031 -8.709 -1.492 1.00 82.56 217 ARG A O 1
ATOM 1745 N N . GLU A 1 218 ? 2.249 -10.720 -0.864 1.00 87.81 218 GLU A N 1
ATOM 1746 C CA . GLU A 1 218 ? 0.825 -10.464 -1.090 1.00 87.81 218 GLU A CA 1
ATOM 1747 C C . GLU A 1 218 ? 0.017 -11.103 0.039 1.00 87.81 218 GLU A C 1
ATOM 1749 O O . GLU A 1 218 ? 0.402 -12.148 0.569 1.00 87.81 218 GLU A O 1
ATOM 1754 N N . LYS A 1 219 ? -1.090 -10.465 0.413 1.00 94.69 219 LYS A N 1
ATOM 1755 C CA . LYS A 1 219 ? -1.986 -10.902 1.490 1.00 94.69 219 LYS A CA 1
ATOM 1756 C C . LYS A 1 219 ? -3.433 -10.718 1.059 1.00 94.69 219 LYS A C 1
ATOM 1758 O O . LYS A 1 219 ? -3.700 -9.973 0.119 1.00 94.69 219 LYS A O 1
ATOM 1763 N N . ASP A 1 220 ? -4.370 -11.384 1.726 1.00 96.19 220 ASP A N 1
ATOM 1764 C CA . ASP A 1 220 ? -5.787 -11.160 1.429 1.00 96.19 220 ASP A CA 1
ATOM 1765 C C . ASP A 1 220 ? -6.214 -9.753 1.846 1.00 96.19 220 ASP A C 1
ATOM 1767 O O . ASP A 1 220 ? -6.914 -9.091 1.080 1.00 96.19 220 ASP A O 1
ATOM 1771 N N . ILE A 1 221 ? -5.716 -9.277 2.992 1.00 97.75 221 ILE A N 1
ATOM 1772 C CA . ILE A 1 221 ? -5.963 -7.927 3.501 1.00 97.75 221 ILE A CA 1
ATOM 1773 C C . ILE A 1 221 ? -4.640 -7.167 3.641 1.00 97.75 221 ILE A C 1
ATOM 1775 O O . ILE A 1 221 ? -3.683 -7.682 4.223 1.00 97.75 221 ILE A O 1
ATOM 1779 N N . ALA A 1 222 ? -4.589 -5.927 3.153 1.00 97.12 222 ALA A N 1
ATOM 1780 C CA . ALA A 1 222 ? -3.504 -4.991 3.442 1.00 97.12 222 ALA A CA 1
ATOM 1781 C C . ALA A 1 222 ? -4.055 -3.739 4.137 1.00 97.12 222 ALA A C 1
ATOM 1783 O O . ALA A 1 222 ? -4.874 -3.026 3.565 1.00 97.12 222 ALA A O 1
ATOM 1784 N N . ILE A 1 223 ? -3.588 -3.456 5.351 1.00 98.12 223 ILE A N 1
ATOM 1785 C CA . ILE A 1 223 ? -3.881 -2.219 6.078 1.00 98.12 223 ILE A CA 1
ATOM 1786 C C . ILE A 1 223 ? -2.710 -1.260 5.864 1.00 98.12 223 ILE A C 1
ATOM 1788 O O . ILE A 1 223 ? -1.578 -1.586 6.216 1.00 98.12 223 ILE A O 1
ATOM 1792 N N . PHE A 1 224 ? -2.955 -0.093 5.272 1.00 97.50 224 PHE A N 1
ATOM 1793 C CA . PHE A 1 224 ? -1.912 0.864 4.899 1.00 97.50 224 PHE A CA 1
ATOM 1794 C C . PHE A 1 224 ? -1.986 2.126 5.767 1.00 97.50 224 PHE A C 1
ATOM 1796 O O . PHE A 1 224 ? -2.884 2.937 5.577 1.00 97.50 224 PHE A O 1
ATOM 1803 N N . SER A 1 225 ? -1.039 2.310 6.694 1.00 97.62 225 SER A N 1
ATOM 1804 C CA . SER A 1 225 ? -0.933 3.507 7.551 1.00 97.62 225 SER A CA 1
ATOM 1805 C C . SER A 1 225 ? -0.042 4.567 6.901 1.00 97.62 225 SER A C 1
ATOM 1807 O O . SER A 1 225 ? 1.171 4.370 6.751 1.00 97.62 225 SER A O 1
ATOM 1809 N N . CYS A 1 226 ? -0.650 5.691 6.524 1.00 95.94 226 CYS A N 1
ATOM 1810 C CA . CYS A 1 226 ? -0.031 6.800 5.800 1.00 95.94 226 CYS A CA 1
ATOM 1811 C C . CYS A 1 226 ? 0.839 7.707 6.680 1.00 95.94 226 CYS A C 1
ATOM 1813 O O . CYS A 1 226 ? 1.781 8.321 6.176 1.00 95.94 226 CYS A O 1
ATOM 1815 N N . VAL A 1 227 ? 0.564 7.777 7.982 1.00 94.75 227 VAL A N 1
ATOM 1816 C CA . VAL A 1 227 ? 1.268 8.532 9.034 1.00 94.75 227 VAL A CA 1
ATOM 1817 C C . VAL A 1 227 ? 1.110 10.048 8.961 1.00 94.75 227 VAL A C 1
ATOM 1819 O O . VAL A 1 227 ? 0.968 10.702 9.994 1.00 94.75 227 VAL A O 1
ATOM 1822 N N . ARG A 1 228 ? 1.204 10.635 7.765 1.00 91.69 228 ARG A N 1
ATOM 1823 C CA . ARG A 1 228 ? 1.277 12.090 7.613 1.00 91.69 228 ARG A CA 1
ATOM 1824 C C . ARG A 1 228 ? -0.056 12.749 7.943 1.00 91.69 228 ARG A C 1
ATOM 1826 O O . ARG A 1 228 ? -1.061 12.465 7.296 1.00 91.69 228 ARG A O 1
ATOM 1833 N N . ALA A 1 229 ? -0.019 13.660 8.906 1.00 87.38 229 ALA A N 1
ATOM 1834 C CA . ALA A 1 229 ? -1.162 14.407 9.407 1.00 87.38 229 ALA A CA 1
ATOM 1835 C C . ALA A 1 229 ? -0.674 15.776 9.909 1.00 87.38 229 ALA A C 1
ATOM 1837 O O . ALA A 1 229 ? -0.236 15.912 11.051 1.00 87.38 229 ALA A O 1
ATOM 1838 N N . ASN A 1 230 ? -0.670 16.762 9.008 1.00 81.06 230 ASN A N 1
ATOM 1839 C CA . ASN A 1 230 ? -0.202 18.118 9.265 1.00 81.06 230 ASN A CA 1
ATOM 1840 C C . ASN A 1 230 ? -1.373 19.092 9.321 1.00 81.06 230 ASN A C 1
ATOM 1842 O O . ASN A 1 230 ? -2.113 19.246 8.348 1.00 81.06 230 ASN A O 1
ATOM 1846 N N . ASP A 1 231 ? -1.447 19.847 10.411 1.00 63.66 231 ASP A N 1
ATOM 1847 C CA . ASP A 1 231 ? -2.310 21.015 10.508 1.00 63.66 231 ASP A CA 1
ATOM 1848 C C . ASP A 1 231 ? -1.709 22.102 9.602 1.00 63.66 231 ASP A C 1
ATOM 1850 O O . ASP A 1 231 ? -0.668 22.687 9.909 1.00 63.66 231 ASP A O 1
ATOM 1854 N N . GLY A 1 232 ? -2.313 22.347 8.437 1.00 55.03 232 GLY A N 1
ATOM 1855 C CA . GLY A 1 232 ? -1.798 23.238 7.383 1.00 55.03 232 GLY A CA 1
ATOM 1856 C C . GLY A 1 232 ? -1.513 24.701 7.777 1.00 55.03 232 GLY A C 1
ATOM 1857 O O . GLY A 1 232 ? -1.154 25.503 6.915 1.00 55.03 232 GLY A O 1
ATOM 1858 N N . GLU A 1 233 ? -1.652 25.072 9.050 1.00 47.00 233 GLU A N 1
ATOM 1859 C CA . GLU A 1 233 ? -1.425 26.415 9.588 1.00 47.00 233 GLU A CA 1
ATOM 1860 C C . GLU A 1 233 ? 0.041 26.730 9.917 1.00 47.00 233 GLU A C 1
ATOM 1862 O O . GLU A 1 233 ? 0.456 27.881 9.774 1.00 47.00 233 GLU A O 1
ATOM 1867 N N . VAL A 1 234 ? 0.871 25.741 10.268 1.00 45.69 234 VAL A N 1
ATOM 1868 C CA . VAL A 1 234 ? 2.230 26.000 10.804 1.00 45.69 234 VAL A CA 1
ATOM 1869 C C . VAL A 1 234 ? 3.206 26.586 9.761 1.00 45.69 234 VAL A C 1
ATOM 1871 O O . VAL A 1 234 ? 4.264 27.100 10.113 1.00 45.69 234 VAL A O 1
ATOM 1874 N N . ASN A 1 235 ? 2.853 26.598 8.471 1.00 42.44 235 ASN A N 1
ATOM 1875 C CA . ASN A 1 235 ? 3.768 26.986 7.388 1.00 42.44 235 ASN A CA 1
ATOM 1876 C C . ASN A 1 235 ? 3.326 28.201 6.548 1.00 42.44 235 ASN A C 1
ATOM 1878 O O . ASN A 1 235 ? 3.845 28.399 5.450 1.00 42.44 235 ASN A O 1
ATOM 1882 N N . LYS A 1 236 ? 2.417 29.057 7.042 1.00 39.75 236 LYS A N 1
ATOM 1883 C CA . LYS A 1 236 ? 2.022 30.299 6.334 1.00 39.75 236 LYS A CA 1
ATOM 1884 C C . LYS A 1 236 ? 3.045 31.452 6.417 1.00 39.75 236 LYS A C 1
ATOM 1886 O O . LYS A 1 236 ? 2.819 32.495 5.817 1.00 39.75 236 LYS A O 1
ATOM 1891 N N . GLY A 1 237 ? 4.166 31.286 7.127 1.00 35.97 237 GLY A N 1
ATOM 1892 C CA . GLY A 1 237 ? 5.076 32.392 7.465 1.00 35.97 237 GLY A CA 1
ATOM 1893 C C . GLY A 1 237 ? 6.422 32.471 6.733 1.00 35.97 237 GLY A C 1
ATOM 1894 O O . GLY A 1 237 ? 7.188 33.385 7.028 1.00 35.97 237 GLY A O 1
ATOM 1895 N N . LYS A 1 238 ? 6.778 31.550 5.827 1.00 34.31 238 LYS A N 1
ATOM 1896 C CA . LYS A 1 238 ? 8.075 31.616 5.121 1.00 34.31 238 LYS A CA 1
ATOM 1897 C C . LYS A 1 238 ? 7.915 31.351 3.630 1.00 34.31 238 LYS A C 1
ATOM 1899 O O . LYS A 1 238 ? 7.247 30.401 3.236 1.00 34.31 238 LYS A O 1
ATOM 1904 N N . GLY A 1 239 ? 8.513 32.253 2.852 1.00 33.66 239 GLY A N 1
ATOM 1905 C CA . GLY A 1 239 ? 8.444 32.353 1.400 1.00 33.66 239 GLY A CA 1
ATOM 1906 C C . GLY A 1 239 ? 8.729 31.061 0.637 1.00 33.66 239 GLY A C 1
ATOM 1907 O O . GLY A 1 239 ? 9.189 30.050 1.161 1.00 33.66 239 GLY A O 1
ATOM 1908 N N . GLU A 1 240 ? 8.372 31.125 -0.632 1.00 35.62 240 GLU A N 1
ATOM 1909 C CA . GLU A 1 240 ? 8.068 30.018 -1.521 1.00 35.62 240 GLU A CA 1
ATOM 1910 C C . GLU A 1 240 ? 9.151 28.935 -1.690 1.00 35.62 240 GLU A C 1
ATOM 1912 O O . GLU A 1 240 ? 10.355 29.174 -1.737 1.00 35.62 240 GLU A O 1
ATOM 1917 N N . THR A 1 241 ? 8.636 27.725 -1.950 1.00 37.28 241 THR A N 1
ATOM 1918 C CA . THR A 1 241 ? 9.243 26.643 -2.751 1.00 37.28 241 THR A CA 1
ATOM 1919 C C . THR A 1 241 ? 10.500 25.947 -2.218 1.00 37.28 241 THR A C 1
ATOM 1921 O O . THR A 1 241 ? 11.583 26.086 -2.774 1.00 37.28 241 THR A O 1
ATOM 1924 N N . LYS A 1 242 ? 10.318 25.081 -1.205 1.00 35.53 242 LYS A N 1
ATOM 1925 C CA . LYS A 1 242 ? 10.964 23.749 -1.046 1.00 35.53 242 LYS A CA 1
ATOM 1926 C C . LYS A 1 242 ? 10.520 23.127 0.291 1.00 35.53 242 LYS A C 1
ATOM 1928 O O . LYS A 1 242 ? 11.090 23.441 1.326 1.00 35.53 242 LYS A O 1
ATOM 1933 N N . GLY A 1 243 ? 9.494 22.265 0.291 1.00 41.44 243 GLY A N 1
ATOM 1934 C CA . GLY A 1 243 ? 9.114 21.506 1.503 1.00 41.44 243 GLY A CA 1
ATOM 1935 C C . GLY A 1 243 ? 7.622 21.304 1.801 1.00 41.44 243 GLY A C 1
ATOM 1936 O O . GLY A 1 243 ? 7.295 20.832 2.884 1.00 41.44 243 GLY A O 1
ATOM 1937 N N . LYS A 1 244 ? 6.707 21.621 0.876 1.00 49.41 244 LYS A N 1
ATOM 1938 C CA . LYS A 1 244 ? 5.253 21.396 1.029 1.00 49.41 244 LYS A CA 1
ATOM 1939 C C . LYS A 1 244 ? 4.845 19.952 0.678 1.00 49.41 244 LYS A C 1
ATOM 1941 O O . LYS A 1 244 ? 4.018 19.753 -0.198 1.00 49.41 244 LYS A O 1
ATOM 1946 N N . GLY A 1 245 ? 5.486 18.944 1.272 1.00 58.34 245 GLY A N 1
ATOM 1947 C CA . GLY A 1 245 ? 5.323 17.550 0.840 1.00 58.34 245 GLY A CA 1
ATOM 1948 C C . GLY A 1 245 ? 4.888 16.593 1.946 1.00 58.34 245 GLY A C 1
ATOM 1949 O O . GLY A 1 245 ? 5.409 16.617 3.065 1.00 58.34 245 GLY A O 1
ATOM 1950 N N . ILE A 1 246 ? 4.037 15.631 1.589 1.00 65.50 246 ILE A N 1
ATOM 1951 C CA . ILE A 1 246 ? 3.769 14.431 2.401 1.00 65.50 246 ILE A CA 1
ATOM 1952 C C . ILE A 1 246 ? 4.973 13.462 2.429 1.00 65.50 246 ILE A C 1
ATOM 1954 O O . ILE A 1 246 ? 4.928 12.394 3.034 1.00 65.50 246 ILE A O 1
ATOM 1958 N N . GLY A 1 247 ? 6.133 13.887 1.923 1.00 72.94 247 GLY A N 1
ATOM 1959 C CA . GLY A 1 247 ? 7.409 13.202 2.098 1.00 72.94 247 GLY A CA 1
ATOM 1960 C C . GLY A 1 247 ? 7.421 11.875 1.354 1.00 72.94 247 GLY A C 1
ATOM 1961 O O . GLY A 1 247 ? 7.050 11.809 0.193 1.00 72.94 247 GLY A O 1
ATOM 1962 N N . PHE A 1 248 ? 7.840 10.804 2.022 1.00 68.69 248 PHE A N 1
ATOM 1963 C CA . PHE A 1 248 ? 7.976 9.475 1.418 1.00 68.69 248 PHE A CA 1
ATOM 1964 C C . PHE A 1 248 ? 6.647 8.888 0.897 1.00 68.69 248 PHE A C 1
ATOM 1966 O O . PHE A 1 248 ? 6.663 7.998 0.049 1.00 68.69 248 PHE A O 1
ATOM 1973 N N . VAL A 1 249 ? 5.512 9.409 1.372 1.00 74.75 249 VAL A N 1
ATOM 1974 C CA . VAL A 1 249 ? 4.158 9.033 0.929 1.00 74.75 249 VAL A CA 1
ATOM 1975 C C . VAL A 1 249 ? 3.808 9.620 -0.444 1.00 74.75 249 VAL A C 1
ATOM 1977 O O . VAL A 1 249 ? 2.938 9.094 -1.127 1.00 74.75 249 VAL A O 1
ATOM 1980 N N . ASP A 1 250 ? 4.512 10.669 -0.877 1.00 79.19 250 ASP A N 1
ATOM 1981 C CA . ASP A 1 250 ? 4.297 11.359 -2.161 1.00 79.19 250 ASP A CA 1
ATOM 1982 C C . ASP A 1 250 ? 4.833 10.558 -3.361 1.00 79.19 250 ASP A C 1
ATOM 1984 O O . ASP A 1 250 ? 4.585 10.869 -4.522 1.00 79.19 250 ASP A O 1
ATOM 1988 N N . ASP A 1 251 ? 5.601 9.498 -3.098 1.00 83.88 251 ASP A N 1
ATOM 1989 C CA . ASP A 1 251 ? 6.127 8.646 -4.153 1.00 83.88 251 ASP A CA 1
ATOM 1990 C C . ASP A 1 251 ? 4.999 7.799 -4.763 1.00 83.88 251 ASP A C 1
ATOM 1992 O O . ASP A 1 251 ? 4.550 6.801 -4.190 1.00 83.88 251 ASP A O 1
ATOM 1996 N N . LYS A 1 252 ? 4.583 8.171 -5.977 1.00 88.38 252 LYS A N 1
ATOM 1997 C CA . LYS A 1 252 ? 3.549 7.468 -6.747 1.00 88.38 252 LYS A CA 1
ATOM 1998 C C . LYS A 1 252 ? 3.802 5.963 -6.907 1.00 88.38 252 LYS A C 1
ATOM 2000 O O . LYS A 1 252 ? 2.857 5.180 -6.908 1.00 88.38 252 LYS A O 1
ATOM 2005 N N . ARG A 1 253 ? 5.069 5.534 -6.999 1.00 88.06 253 ARG A N 1
ATOM 2006 C CA . ARG A 1 253 ? 5.436 4.113 -7.127 1.00 88.06 253 ARG A CA 1
ATOM 2007 C C . ARG A 1 253 ? 5.188 3.381 -5.815 1.00 88.06 253 ARG A C 1
ATOM 2009 O O . ARG A 1 253 ? 4.753 2.233 -5.828 1.00 88.06 253 ARG A O 1
ATOM 2016 N N . ARG A 1 254 ? 5.419 4.042 -4.678 1.00 88.81 254 ARG A N 1
ATOM 2017 C CA . ARG A 1 254 ? 5.121 3.489 -3.347 1.00 88.81 254 ARG A CA 1
ATOM 2018 C C . ARG A 1 254 ? 3.637 3.422 -3.061 1.00 88.81 254 ARG A C 1
ATOM 2020 O O . ARG A 1 254 ? 3.207 2.429 -2.482 1.00 88.81 254 ARG A O 1
ATOM 2027 N N . LEU A 1 255 ? 2.871 4.421 -3.498 1.00 91.25 255 LEU A N 1
ATOM 2028 C CA . LEU A 1 255 ? 1.413 4.347 -3.467 1.00 91.25 255 LEU A CA 1
ATOM 2029 C C . LEU A 1 255 ? 0.936 3.122 -4.257 1.00 91.25 255 LEU A C 1
ATOM 2031 O O . LEU A 1 255 ? 0.258 2.273 -3.684 1.00 91.25 255 LEU A O 1
ATOM 2035 N N . ASN A 1 256 ? 1.369 2.980 -5.516 1.00 93.12 256 ASN A N 1
ATOM 2036 C CA . ASN A 1 256 ? 1.026 1.833 -6.360 1.00 93.12 256 ASN A CA 1
ATOM 2037 C C . ASN A 1 256 ? 1.393 0.500 -5.687 1.00 93.12 256 ASN A C 1
ATOM 2039 O O . ASN A 1 256 ? 0.568 -0.403 -5.570 1.00 93.12 256 ASN A O 1
ATOM 2043 N N . VAL A 1 257 ? 2.613 0.373 -5.161 1.00 91.25 257 VAL A N 1
ATOM 2044 C CA . VAL A 1 257 ? 3.052 -0.850 -4.470 1.00 91.25 257 VAL A CA 1
ATOM 2045 C C . VAL A 1 257 ? 2.191 -1.127 -3.245 1.00 91.25 257 VAL A C 1
ATOM 2047 O O . VAL A 1 257 ? 1.735 -2.258 -3.094 1.00 91.25 257 VAL A O 1
ATOM 2050 N N . GLY A 1 258 ? 1.950 -0.116 -2.407 1.00 90.00 258 GLY A N 1
ATOM 2051 C CA . GLY A 1 258 ? 1.185 -0.226 -1.168 1.00 90.00 258 GLY A CA 1
ATOM 2052 C C . GLY A 1 258 ? -0.235 -0.730 -1.394 1.00 90.00 258 GLY A C 1
ATOM 2053 O O . GLY A 1 258 ? -0.638 -1.711 -0.771 1.00 90.00 258 GLY A O 1
ATOM 2054 N N . ILE A 1 259 ? -0.962 -0.123 -2.335 1.00 91.56 259 ILE A N 1
ATOM 2055 C CA . ILE A 1 259 ? -2.363 -0.484 -2.596 1.00 91.56 259 ILE A CA 1
ATOM 2056 C C . ILE A 1 259 ? -2.518 -1.790 -3.384 1.00 91.56 259 ILE A C 1
ATOM 2058 O O . ILE A 1 259 ? -3.562 -2.428 -3.308 1.00 91.56 259 ILE A O 1
ATOM 2062 N N . THR A 1 260 ? -1.468 -2.243 -4.081 1.00 92.62 260 THR A N 1
ATOM 2063 C CA . THR A 1 260 ? -1.483 -3.496 -4.863 1.00 92.62 260 THR A CA 1
ATOM 2064 C C . THR A 1 260 ? -0.971 -4.728 -4.106 1.00 92.62 260 THR A C 1
ATOM 2066 O O . THR A 1 260 ? -0.712 -5.779 -4.707 1.00 92.62 260 THR A O 1
ATOM 2069 N N . ARG A 1 261 ? -0.775 -4.624 -2.782 1.00 92.00 261 ARG A N 1
ATOM 2070 C CA . ARG A 1 261 ? -0.391 -5.771 -1.933 1.00 92.00 261 ARG A CA 1
ATOM 2071 C C . ARG A 1 261 ? -1.570 -6.666 -1.546 1.00 92.00 261 ARG A C 1
ATOM 2073 O O . ARG A 1 261 ? -1.343 -7.834 -1.223 1.00 92.00 261 ARG A O 1
ATOM 2080 N N . ALA A 1 262 ? -2.790 -6.133 -1.566 1.00 95.56 262 ALA A N 1
ATOM 2081 C CA . ALA A 1 262 ? -3.996 -6.855 -1.181 1.00 95.56 262 ALA A CA 1
ATOM 2082 C C . ALA A 1 262 ? -4.596 -7.653 -2.342 1.00 95.56 262 ALA A C 1
ATOM 2084 O O . ALA A 1 262 ? -4.663 -7.163 -3.466 1.00 95.56 262 ALA A O 1
ATOM 2085 N N . LYS A 1 263 ? -5.095 -8.858 -2.054 1.00 96.94 263 LYS A N 1
ATOM 2086 C CA . LYS A 1 263 ? -5.935 -9.632 -2.978 1.00 96.94 263 LYS A CA 1
ATOM 2087 C C . LYS A 1 263 ? -7.406 -9.268 -2.844 1.00 96.94 263 LYS A C 1
ATOM 2089 O O . LYS A 1 263 ? -8.059 -9.046 -3.853 1.00 96.94 263 LYS A O 1
ATOM 2094 N N . SER A 1 264 ? -7.911 -9.221 -1.612 1.00 97.69 264 SER 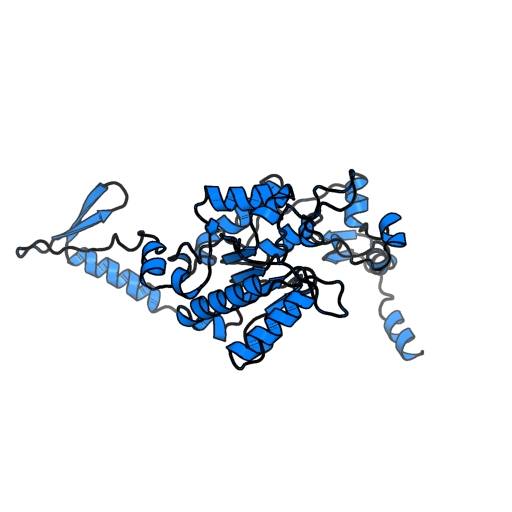A N 1
ATOM 2095 C CA . SER A 1 264 ? -9.347 -9.115 -1.328 1.00 97.69 264 SER A CA 1
ATOM 2096 C C . SER A 1 264 ? -9.726 -7.730 -0.812 1.00 97.69 264 SER A C 1
ATOM 2098 O O . SER A 1 264 ? -10.669 -7.154 -1.337 1.00 97.69 264 SER A O 1
ATOM 2100 N N . ALA A 1 265 ? -8.961 -7.163 0.135 1.00 98.06 265 ALA A N 1
ATOM 2101 C CA . ALA A 1 265 ? -9.246 -5.840 0.701 1.00 98.06 265 ALA A CA 1
ATOM 2102 C C . ALA A 1 265 ? -7.992 -4.997 0.989 1.00 98.06 265 ALA A C 1
ATOM 2104 O O . ALA A 1 265 ? -7.055 -5.460 1.643 1.00 98.06 265 ALA A O 1
ATOM 2105 N N . VAL A 1 266 ? -7.989 -3.735 0.557 1.00 97.81 266 VAL A N 1
ATOM 2106 C CA . VAL A 1 266 ? -7.017 -2.724 0.996 1.00 97.81 266 VAL A CA 1
ATOM 2107 C C . VAL A 1 266 ? -7.710 -1.657 1.842 1.00 97.81 266 VAL A C 1
ATOM 2109 O O . VAL A 1 266 ? -8.664 -1.012 1.410 1.00 97.81 266 VAL A O 1
ATOM 2112 N N . LEU A 1 267 ? -7.208 -1.479 3.062 1.00 98.44 267 LEU A N 1
ATOM 2113 C CA . LEU A 1 267 ? -7.758 -0.591 4.080 1.00 98.44 267 LEU A CA 1
ATOM 2114 C C . LEU A 1 267 ? -6.738 0.516 4.356 1.00 98.44 267 LEU A C 1
ATOM 2116 O O . LEU A 1 267 ? -5.768 0.322 5.088 1.00 98.44 267 LEU A O 1
ATOM 2120 N N . VAL A 1 268 ? -6.914 1.663 3.710 1.00 98.38 268 VAL A N 1
ATOM 2121 C CA . VAL A 1 268 ? -6.016 2.815 3.830 1.00 98.38 268 VAL A CA 1
ATOM 2122 C C . VAL A 1 268 ? -6.408 3.634 5.055 1.00 98.38 268 VAL A C 1
ATOM 2124 O O . VAL A 1 268 ? -7.579 3.932 5.242 1.00 98.38 268 VAL A O 1
ATOM 2127 N N . VAL A 1 269 ? -5.439 4.009 5.883 1.00 98.50 269 VAL A N 1
ATOM 2128 C CA . VAL A 1 269 ? -5.626 4.788 7.112 1.00 98.50 269 VAL A CA 1
ATOM 2129 C C . VAL A 1 269 ? -4.723 6.014 7.044 1.00 98.50 269 VAL A C 1
ATOM 2131 O O . VAL A 1 269 ? -3.511 5.878 6.878 1.00 98.50 269 VAL A O 1
ATOM 2134 N N . GLY A 1 270 ? -5.292 7.213 7.157 1.00 96.62 270 GLY A N 1
ATOM 2135 C CA . GLY A 1 270 ? -4.507 8.447 7.128 1.00 96.62 270 GLY A CA 1
ATOM 2136 C C . GLY A 1 270 ? -5.335 9.717 7.265 1.00 96.62 270 GLY A C 1
ATOM 2137 O O . GLY A 1 270 ? -6.554 9.663 7.347 1.00 96.62 270 GLY A O 1
ATOM 2138 N N . SER A 1 271 ? -4.670 10.873 7.257 1.00 95.56 271 SER A N 1
ATOM 2139 C CA . SER A 1 271 ? -5.333 12.184 7.223 1.00 95.56 271 SER A CA 1
ATOM 2140 C C . SER A 1 271 ? -5.672 12.576 5.782 1.00 95.56 271 SER A C 1
ATOM 2142 O O . SER A 1 271 ? -4.780 12.901 4.991 1.00 95.56 271 SER A O 1
ATOM 2144 N N . ALA A 1 272 ? -6.959 12.586 5.427 1.00 94.06 272 ALA A N 1
ATOM 2145 C CA . ALA A 1 272 ? -7.404 12.952 4.082 1.00 94.06 272 ALA A CA 1
ATOM 2146 C C . ALA A 1 272 ? -7.007 14.393 3.719 1.00 94.06 272 ALA A C 1
ATOM 2148 O O . ALA A 1 272 ? -6.559 14.652 2.601 1.00 94.06 272 ALA A O 1
ATOM 2149 N N . SER A 1 273 ? -7.120 15.330 4.666 1.00 91.56 273 SER A N 1
ATOM 2150 C CA . SER A 1 273 ? -6.756 16.740 4.470 1.00 91.56 273 SER A CA 1
ATOM 2151 C C . SER A 1 273 ? -5.272 16.929 4.144 1.00 91.56 273 SER A C 1
ATOM 2153 O O . SER A 1 273 ? -4.933 17.728 3.271 1.00 91.56 273 SER A O 1
ATOM 2155 N N . THR A 1 274 ? -4.396 16.168 4.804 1.00 90.00 274 THR A N 1
ATOM 2156 C CA . THR A 1 274 ? -2.944 16.222 4.585 1.00 90.00 274 THR A CA 1
ATOM 2157 C C . THR A 1 274 ? -2.547 15.530 3.288 1.00 90.00 274 THR A C 1
ATOM 2159 O O . THR A 1 274 ? -1.729 16.042 2.526 1.00 90.00 274 THR A O 1
ATOM 2162 N N . LEU A 1 275 ? -3.125 14.358 3.015 1.00 90.06 275 LEU A N 1
ATOM 2163 C CA . LEU A 1 275 ? -2.778 13.557 1.842 1.00 90.06 275 LEU A CA 1
ATOM 2164 C C . LEU A 1 275 ? -3.208 14.231 0.536 1.00 90.06 275 LEU A C 1
ATOM 2166 O O . LEU A 1 275 ? -2.482 14.145 -0.450 1.00 90.06 275 LEU A O 1
ATOM 2170 N N . LYS A 1 276 ? -4.293 15.016 0.548 1.00 88.94 276 LYS A N 1
ATOM 2171 C CA . LYS A 1 276 ? -4.732 15.840 -0.592 1.00 88.94 276 LYS A CA 1
ATOM 2172 C C . LYS A 1 276 ? -3.730 16.921 -1.037 1.00 88.94 276 LYS A C 1
ATOM 2174 O O . LYS A 1 276 ? -3.993 17.631 -1.999 1.00 88.94 276 LYS A O 1
ATOM 2179 N N . TRP A 1 277 ? -2.574 17.065 -0.387 1.00 85.50 277 TRP A N 1
ATOM 2180 C CA . TRP A 1 277 ? -1.490 17.924 -0.885 1.00 85.50 277 TRP A CA 1
ATOM 2181 C C . TRP A 1 277 ? -0.697 17.289 -2.039 1.00 85.50 277 TRP A C 1
ATOM 2183 O O . TRP A 1 277 ? 0.103 17.976 -2.670 1.00 85.50 277 TRP A O 1
ATOM 2193 N N . SER A 1 278 ? -0.910 16.000 -2.312 1.00 86.62 278 SER A N 1
ATOM 2194 C CA . SER A 1 278 ? -0.318 15.262 -3.431 1.00 86.62 278 SER A CA 1
ATOM 2195 C C . SER A 1 278 ? -1.380 14.915 -4.472 1.00 86.62 278 SER A C 1
ATOM 2197 O O . SER A 1 278 ? -2.461 14.439 -4.122 1.00 86.62 278 SER A O 1
ATOM 2199 N N . GLU A 1 279 ? -1.072 15.115 -5.756 1.00 89.25 279 GLU A N 1
ATOM 2200 C CA . GLU A 1 279 ? -2.011 14.910 -6.869 1.00 89.25 279 GLU A CA 1
ATOM 2201 C C . GLU A 1 279 ? -2.596 13.488 -6.882 1.00 89.25 279 GLU A C 1
ATOM 2203 O O . GLU A 1 279 ? -3.809 13.304 -6.975 1.00 89.25 279 GLU A O 1
ATOM 2208 N N . GLN A 1 280 ? -1.745 12.470 -6.736 1.00 90.31 280 GLN A N 1
ATOM 2209 C CA . GLN A 1 280 ? -2.168 11.067 -6.765 1.00 90.31 280 GLN A CA 1
ATOM 2210 C C . GLN A 1 280 ? -3.091 10.730 -5.587 1.00 90.31 280 GLN A C 1
ATOM 2212 O O . GLN A 1 280 ? -4.047 9.967 -5.729 1.00 90.31 280 GLN A O 1
ATOM 2217 N N . TRP A 1 281 ? -2.819 11.310 -4.418 1.00 93.06 281 TRP A N 1
ATOM 2218 C CA . TRP A 1 281 ? -3.625 11.094 -3.221 1.00 93.06 281 TRP A CA 1
ATOM 2219 C C . TRP A 1 281 ? -4.963 11.822 -3.273 1.00 93.06 281 TRP A C 1
ATOM 2221 O O . TRP A 1 281 ? -5.944 11.271 -2.779 1.00 93.06 281 TRP A O 1
ATOM 2231 N N . VAL A 1 282 ? -5.043 12.998 -3.911 1.00 93.69 282 VAL A N 1
ATOM 2232 C CA . VAL A 1 282 ? -6.331 13.650 -4.208 1.00 93.69 282 VAL A CA 1
ATOM 2233 C C . VAL A 1 282 ? -7.228 12.684 -4.971 1.00 93.69 282 VAL A C 1
ATOM 2235 O O . VAL A 1 282 ? -8.315 12.361 -4.494 1.00 93.69 282 VAL A O 1
ATOM 2238 N N . LYS A 1 283 ? -6.730 12.135 -6.084 1.00 95.38 283 LYS A N 1
ATOM 2239 C CA . LYS A 1 283 ? -7.489 11.194 -6.917 1.00 95.38 283 LYS A CA 1
ATOM 2240 C C . LYS A 1 283 ? -7.888 9.929 -6.151 1.00 95.38 283 LYS A C 1
ATOM 2242 O O . LYS A 1 283 ? -9.000 9.437 -6.326 1.00 95.38 283 LYS A O 1
ATOM 2247 N N . LEU A 1 284 ? -7.006 9.397 -5.296 1.00 95.69 284 LEU A N 1
ATOM 2248 C CA . LEU A 1 284 ? -7.304 8.216 -4.476 1.00 95.69 284 LEU A CA 1
ATOM 2249 C C . LEU A 1 284 ? -8.440 8.496 -3.481 1.00 95.69 284 LEU A C 1
ATOM 2251 O O . LEU A 1 284 ? -9.376 7.704 -3.379 1.00 95.69 284 LEU A O 1
ATOM 2255 N N . VAL A 1 285 ? -8.367 9.619 -2.760 1.00 96.25 285 VAL A N 1
ATOM 2256 C CA . VAL A 1 285 ? -9.376 9.997 -1.760 1.00 96.25 285 VAL A CA 1
ATOM 2257 C C . VAL A 1 285 ? -10.712 10.324 -2.429 1.00 96.25 285 VAL A C 1
ATOM 2259 O O . VAL A 1 285 ? -11.751 9.887 -1.947 1.00 96.25 285 VAL A O 1
ATOM 2262 N N . GLU A 1 286 ? -10.708 11.026 -3.562 1.00 95.50 286 GLU A N 1
ATOM 2263 C CA . GLU A 1 286 ? -11.922 11.290 -4.349 1.00 95.50 286 GLU A CA 1
ATOM 2264 C C . GLU A 1 286 ? -12.537 10.004 -4.913 1.00 95.50 286 GLU A C 1
ATOM 2266 O O . GLU A 1 286 ? -13.756 9.846 -4.920 1.00 95.50 286 GLU A O 1
ATOM 2271 N N . SER A 1 287 ? -11.705 9.047 -5.335 1.00 94.88 287 SER A N 1
ATOM 2272 C CA . SER A 1 287 ? -12.169 7.716 -5.733 1.00 94.88 287 SER A CA 1
ATOM 2273 C C . SER A 1 287 ? -12.805 6.963 -4.559 1.00 94.88 287 SER A C 1
ATOM 2275 O O . SER A 1 287 ? -13.795 6.262 -4.757 1.00 94.88 287 SER A O 1
ATOM 2277 N N . ALA A 1 288 ? -12.274 7.095 -3.339 1.00 96.06 288 ALA A N 1
ATOM 2278 C CA . ALA A 1 288 ? -12.889 6.513 -2.145 1.00 96.06 288 ALA A CA 1
ATOM 2279 C C . ALA A 1 288 ? -14.255 7.147 -1.854 1.00 96.06 288 ALA A C 1
ATOM 2281 O O . ALA A 1 288 ? -15.230 6.429 -1.638 1.00 96.06 288 ALA A O 1
ATOM 2282 N N . ASP A 1 289 ? -14.330 8.476 -1.905 1.00 95.69 289 ASP A N 1
ATOM 2283 C CA . ASP A 1 289 ? -15.543 9.250 -1.631 1.00 95.69 289 ASP A CA 1
ATOM 2284 C C . ASP A 1 289 ? -16.663 8.929 -2.632 1.00 95.69 289 ASP A C 1
ATOM 2286 O O . ASP A 1 289 ? -17.764 8.531 -2.250 1.00 95.69 289 ASP A O 1
ATOM 2290 N N . LYS A 1 290 ? -16.343 8.951 -3.933 1.00 94.44 290 LYS A N 1
ATOM 2291 C CA . LYS A 1 290 ? -17.280 8.611 -5.014 1.00 94.44 290 LYS A CA 1
ATOM 2292 C C . LYS A 1 290 ? -17.847 7.192 -4.900 1.00 94.44 290 LYS A C 1
ATOM 2294 O O . LYS A 1 290 ? -18.967 6.947 -5.337 1.00 94.44 290 LYS A O 1
ATOM 2299 N N . ASN A 1 291 ? -17.077 6.262 -4.338 1.00 91.69 291 ASN A N 1
ATOM 2300 C CA . ASN A 1 291 ? -17.476 4.867 -4.161 1.00 91.69 291 ASN A CA 1
ATOM 2301 C C . ASN A 1 291 ? -18.045 4.580 -2.758 1.00 91.69 291 ASN A C 1
ATOM 2303 O O . ASN A 1 291 ? -18.124 3.413 -2.375 1.00 91.69 291 ASN A O 1
ATOM 2307 N N . HIS A 1 292 ? -18.395 5.610 -1.974 1.00 94.06 292 HIS A N 1
ATOM 2308 C CA . HIS A 1 292 ? -18.898 5.477 -0.597 1.00 94.06 292 HIS A CA 1
ATOM 2309 C C . HIS A 1 292 ? -17.995 4.620 0.305 1.00 94.06 292 HIS A C 1
ATOM 2311 O O . HIS A 1 292 ? -18.454 3.874 1.163 1.00 94.06 292 HIS A O 1
ATOM 2317 N N . SER A 1 293 ? -16.689 4.710 0.067 1.00 96.19 293 SER A N 1
ATOM 2318 C CA . SER A 1 293 ? -15.645 3.934 0.736 1.00 96.19 293 SER A CA 1
ATOM 2319 C C . SER A 1 293 ? -14.693 4.826 1.544 1.00 96.19 293 SER A C 1
ATOM 2321 O O . SER A 1 293 ? -13.634 4.370 1.972 1.00 96.19 293 SER A O 1
ATOM 2323 N N . LEU A 1 294 ? -15.047 6.103 1.722 1.00 97.56 294 LEU A N 1
ATOM 2324 C CA . LEU A 1 294 ? -14.366 7.059 2.590 1.00 97.56 294 LEU A CA 1
ATOM 2325 C C . LEU A 1 294 ? -15.113 7.153 3.926 1.00 97.56 294 LEU A C 1
ATOM 2327 O O . LEU A 1 294 ? -16.261 7.588 3.976 1.00 97.56 294 LEU A O 1
ATOM 2331 N N . PHE A 1 295 ? -14.446 6.780 5.012 1.00 97.62 295 PHE A N 1
ATOM 2332 C CA . PHE A 1 295 ? -14.998 6.772 6.361 1.00 97.62 295 PHE A CA 1
ATOM 2333 C C . PHE A 1 295 ? -14.264 7.785 7.226 1.00 97.62 295 PHE A C 1
ATOM 2335 O O . PHE A 1 295 ? -13.067 7.649 7.474 1.00 97.62 295 PHE A O 1
ATOM 2342 N N . LYS A 1 296 ? -14.979 8.791 7.726 1.00 96.75 296 LYS A N 1
ATOM 2343 C CA . LYS A 1 296 ? -14.432 9.705 8.728 1.00 96.75 296 LYS A CA 1
ATOM 2344 C C . LYS A 1 296 ? -14.508 9.052 10.105 1.00 96.75 296 LYS A C 1
ATOM 2346 O O . LYS A 1 296 ? -15.589 8.645 10.524 1.00 96.75 296 LYS A O 1
ATOM 2351 N N . VAL A 1 297 ? -13.378 8.961 10.805 1.00 96.19 297 VAL A N 1
ATOM 2352 C CA . VAL A 1 297 ? -13.288 8.270 12.099 1.00 96.19 297 VAL A CA 1
ATOM 2353 C C . VAL A 1 297 ? -12.793 9.225 13.186 1.00 96.19 297 VAL A C 1
ATOM 2355 O O . VAL A 1 297 ? -11.785 9.905 13.004 1.00 96.19 297 VAL A O 1
ATOM 2358 N N . SER A 1 298 ? -13.489 9.235 14.324 1.00 94.69 298 SER A N 1
ATOM 2359 C CA . SER A 1 298 ? -13.154 9.998 15.538 1.00 94.69 298 SER A CA 1
ATOM 2360 C C . SER A 1 298 ? -12.963 9.074 16.735 1.00 94.69 298 SER A C 1
ATOM 2362 O O . SER A 1 298 ? -13.524 7.973 16.775 1.00 94.69 298 SER A O 1
ATOM 2364 N N . LYS A 1 299 ? -12.204 9.524 17.741 1.00 92.94 299 LYS A N 1
ATOM 2365 C CA . LYS A 1 299 ? -12.164 8.842 19.042 1.00 92.94 299 LYS A CA 1
ATOM 2366 C C . LYS A 1 299 ? -13.502 9.025 19.797 1.00 92.94 299 LYS A C 1
ATOM 2368 O O . LYS A 1 299 ? -14.133 10.071 19.675 1.00 92.94 299 LYS A O 1
ATOM 2373 N N . PRO A 1 300 ? -13.923 8.047 20.624 1.00 95.12 300 PRO A N 1
ATOM 2374 C CA . PRO A 1 300 ? -13.325 6.722 20.781 1.00 95.12 300 PRO A CA 1
ATOM 2375 C C . PRO A 1 300 ? -13.669 5.806 19.593 1.00 95.12 300 PRO A C 1
ATOM 2377 O O . PRO A 1 300 ? -14.822 5.711 19.176 1.00 95.12 300 PRO A O 1
ATOM 2380 N N . TYR A 1 301 ? -12.679 5.070 19.075 1.00 94.69 301 TYR A N 1
ATOM 2381 C CA . TYR A 1 301 ? -12.853 4.208 17.892 1.00 94.69 301 TYR A CA 1
ATOM 2382 C C . TYR A 1 301 ? -13.847 3.058 18.103 1.00 94.69 301 TYR A C 1
ATOM 2384 O O . TYR A 1 301 ? -14.385 2.514 17.139 1.00 94.69 301 TYR A O 1
ATOM 2392 N N . SER A 1 302 ? -14.147 2.714 19.358 1.00 93.75 302 SER A N 1
ATOM 2393 C CA . SER A 1 302 ? -15.206 1.767 19.710 1.00 93.75 302 SER A CA 1
ATOM 2394 C C . SER A 1 302 ? -16.580 2.189 19.202 1.00 93.75 302 SER A C 1
ATOM 2396 O O . SER A 1 302 ? -17.354 1.314 18.827 1.00 93.75 302 SER A O 1
ATOM 2398 N N . SER A 1 303 ? -16.863 3.492 19.124 1.00 94.19 303 SER A N 1
ATOM 2399 C CA . SER A 1 303 ? -18.127 4.006 18.592 1.00 94.19 303 SER A CA 1
ATOM 2400 C C . SER A 1 303 ? -18.281 3.725 17.097 1.00 94.19 303 SER A C 1
ATOM 2402 O O . SER A 1 303 ? -19.379 3.406 16.653 1.00 94.19 303 SER A O 1
ATOM 2404 N N . PHE A 1 304 ? -17.184 3.784 16.332 1.00 94.56 304 PHE A N 1
ATOM 2405 C CA . PHE A 1 304 ? -17.186 3.478 14.896 1.00 94.56 304 PHE A CA 1
ATOM 2406 C C . PHE A 1 304 ? -17.440 1.988 14.617 1.00 94.56 304 PHE A C 1
ATOM 2408 O O . PHE A 1 304 ? -18.054 1.632 13.620 1.00 94.56 304 PHE A O 1
ATOM 2415 N N . PHE A 1 305 ? -17.004 1.102 15.516 1.00 93.69 305 PHE A N 1
ATOM 2416 C CA . PHE A 1 305 ? -17.247 -0.342 15.417 1.00 93.69 305 PHE A CA 1
ATOM 2417 C C . PHE A 1 305 ? -18.235 -0.843 16.478 1.00 93.69 305 PHE A C 1
ATOM 2419 O O . PHE A 1 305 ? -18.061 -1.948 17.016 1.00 93.69 305 PHE A O 1
ATOM 2426 N N . SER A 1 306 ? -19.227 -0.019 16.823 1.00 93.25 306 SER A N 1
ATOM 2427 C CA . SER A 1 306 ? -20.372 -0.446 17.627 1.00 93.25 306 SER A CA 1
ATOM 2428 C C . SER A 1 306 ? -21.265 -1.375 16.803 1.00 93.25 306 SER A C 1
ATOM 2430 O O . SER A 1 306 ? -21.247 -1.328 15.571 1.00 93.25 306 SER A O 1
ATOM 2432 N N . ASP A 1 307 ? -22.067 -2.210 17.462 1.00 90.38 307 ASP A N 1
ATOM 2433 C CA . ASP A 1 307 ? -22.969 -3.127 16.755 1.00 90.38 307 ASP A CA 1
ATOM 2434 C C . ASP A 1 307 ? -23.989 -2.371 15.892 1.00 90.38 307 ASP A C 1
ATOM 2436 O O . ASP A 1 307 ? -24.319 -2.808 14.793 1.00 90.38 307 ASP A O 1
ATOM 2440 N N . GLU A 1 308 ? -24.461 -1.212 16.358 1.00 91.44 308 GLU A N 1
ATOM 2441 C CA . GLU A 1 308 ? -25.355 -0.332 15.599 1.00 91.44 308 GLU A CA 1
ATOM 2442 C C . GLU A 1 308 ? -24.666 0.243 14.358 1.00 91.44 308 GLU A C 1
ATOM 2444 O O . GLU A 1 308 ? -25.226 0.199 13.261 1.00 91.44 308 GLU A O 1
ATOM 2449 N N . SER A 1 309 ? -23.427 0.727 14.505 1.00 91.88 309 SER A N 1
ATOM 2450 C CA . SER A 1 309 ? -22.666 1.277 13.383 1.00 91.88 309 SER A CA 1
ATOM 2451 C C . SER A 1 309 ? -22.328 0.191 12.357 1.00 91.88 309 SER A C 1
ATOM 2453 O O . SER A 1 309 ? -22.570 0.379 11.165 1.00 91.88 309 SER A O 1
ATOM 2455 N N . LEU A 1 310 ? -21.882 -0.988 12.802 1.00 90.69 310 LEU A N 1
ATOM 2456 C CA . LEU A 1 310 ? -21.628 -2.137 11.928 1.00 90.69 310 LEU A CA 1
ATOM 2457 C C . LEU A 1 310 ? -22.887 -2.590 11.181 1.00 90.69 310 LEU A C 1
ATOM 2459 O O . LEU A 1 310 ? -22.807 -2.831 9.979 1.00 90.69 310 LEU A O 1
ATOM 2463 N N . LYS A 1 311 ? -24.050 -2.654 11.845 1.00 90.75 311 LYS A N 1
ATOM 2464 C CA . LYS A 1 311 ? -25.334 -2.957 11.187 1.00 90.75 311 LYS A CA 1
ATOM 2465 C C . LYS A 1 311 ? -25.677 -1.929 10.113 1.00 90.75 311 LYS A C 1
ATOM 2467 O O . LYS A 1 311 ? -26.100 -2.308 9.030 1.00 90.75 311 LYS A O 1
ATOM 2472 N N . SER A 1 312 ? -25.448 -0.642 10.381 1.00 91.75 312 SER A N 1
ATOM 2473 C CA . SER A 1 312 ? -25.674 0.420 9.389 1.00 91.75 312 SER A CA 1
ATOM 2474 C C . SER A 1 312 ? -24.739 0.324 8.174 1.00 91.75 312 SER A C 1
ATOM 2476 O O . SER A 1 312 ? -25.100 0.759 7.083 1.00 91.75 312 SER A O 1
ATOM 2478 N N . MET A 1 313 ? -23.555 -0.271 8.359 1.00 92.25 313 MET A N 1
ATOM 2479 C CA . MET A 1 313 ? -22.549 -0.501 7.319 1.00 92.25 313 MET A CA 1
ATOM 2480 C C . MET A 1 313 ? -22.683 -1.868 6.643 1.00 92.25 313 MET A C 1
ATOM 2482 O O . MET A 1 313 ? -21.907 -2.169 5.740 1.00 92.25 313 MET A O 1
ATOM 2486 N N . GLN A 1 314 ? -23.628 -2.710 7.059 1.00 88.88 314 GLN A N 1
ATOM 2487 C CA . GLN A 1 314 ? -23.878 -3.980 6.395 1.00 88.88 314 GLN A CA 1
ATOM 2488 C C . GLN A 1 314 ? -24.609 -3.715 5.076 1.00 88.88 314 GLN A C 1
ATOM 2490 O O . GLN A 1 314 ? -25.660 -3.071 5.046 1.00 88.88 314 GLN A O 1
ATOM 2495 N N . ASP A 1 315 ? -24.053 -4.208 3.972 1.00 67.94 315 ASP A N 1
ATOM 2496 C CA . ASP A 1 315 ? -24.705 -4.176 2.672 1.00 67.94 315 ASP A CA 1
ATOM 2497 C C . ASP A 1 315 ? -26.061 -4.885 2.800 1.00 67.94 315 ASP A C 1
ATOM 2499 O O . ASP A 1 315 ? -26.136 -6.094 3.034 1.00 67.94 315 ASP A O 1
ATOM 2503 N N . ARG A 1 316 ? -27.154 -4.143 2.580 1.00 50.53 316 ARG A N 1
ATOM 2504 C CA . ARG A 1 316 ? -28.544 -4.650 2.572 1.00 50.53 316 ARG A CA 1
ATOM 2505 C C . ARG A 1 316 ? -28.838 -5.662 1.454 1.00 50.53 316 ARG A C 1
ATOM 2507 O O . ARG A 1 316 ? -29.992 -5.937 1.146 1.00 50.53 316 ARG A O 1
ATOM 2514 N N . LYS A 1 317 ? -27.812 -6.243 0.826 1.00 48.25 317 LYS A N 1
ATOM 2515 C CA . LYS A 1 317 ? -27.983 -7.355 -0.113 1.00 48.25 317 LYS A CA 1
ATOM 2516 C C . LYS A 1 317 ? -28.463 -8.636 0.581 1.00 48.25 317 LYS A C 1
ATOM 2518 O O . LYS A 1 317 ? -29.047 -9.474 -0.092 1.00 48.25 317 LYS A O 1
ATOM 2523 N N . GLU A 1 318 ? -28.283 -8.775 1.898 1.00 41.88 318 GLU A N 1
ATOM 2524 C CA . GLU A 1 318 ? -28.770 -9.939 2.662 1.00 41.88 318 GLU A CA 1
ATOM 2525 C C . GLU A 1 318 ? -30.229 -9.807 3.169 1.00 41.88 318 GLU A C 1
ATOM 2527 O O . GLU A 1 318 ? -30.788 -10.798 3.632 1.00 41.88 318 GLU A O 1
ATOM 2532 N N . GLU A 1 319 ? -30.901 -8.651 3.033 1.00 33.88 319 GLU A N 1
ATOM 2533 C CA . GLU A 1 319 ? -32.316 -8.511 3.454 1.00 33.88 319 GLU A CA 1
ATOM 2534 C C . GLU A 1 319 ? -33.327 -9.104 2.447 1.00 33.88 319 GLU A C 1
ATOM 2536 O O . GLU A 1 319 ? -34.464 -9.399 2.813 1.00 33.88 319 GLU A O 1
ATOM 2541 N N . LEU A 1 320 ? -32.915 -9.396 1.207 1.00 36.19 320 LEU A N 1
ATOM 2542 C CA . LEU A 1 320 ? -33.740 -10.078 0.196 1.00 36.19 320 LEU A CA 1
ATOM 2543 C C . LEU A 1 320 ? -33.555 -11.605 0.243 1.00 36.19 320 LEU A C 1
ATOM 2545 O O . LEU A 1 320 ? -33.126 -12.244 -0.713 1.00 36.19 320 LEU A O 1
ATOM 2549 N N . SER A 1 321 ? -33.882 -12.204 1.385 1.00 37.19 321 SER A N 1
ATOM 2550 C CA . SER A 1 321 ? -34.225 -13.634 1.471 1.00 37.19 321 SER A CA 1
ATOM 2551 C C . SER A 1 321 ? -35.272 -13.914 2.554 1.00 37.19 321 SER A C 1
ATOM 2553 O O . SER A 1 321 ? -35.318 -15.000 3.131 1.00 37.19 321 SER A O 1
ATOM 2555 N N . GLN A 1 322 ? -36.153 -12.944 2.831 1.00 38.03 322 GLN A N 1
ATOM 2556 C CA . GLN A 1 322 ? -37.355 -13.218 3.614 1.00 38.03 322 GLN A CA 1
ATOM 2557 C C . GLN A 1 322 ? -38.329 -14.031 2.759 1.00 38.03 322 GLN A C 1
ATOM 2559 O O . GLN A 1 322 ? -39.168 -13.498 2.042 1.00 38.03 322 GLN A O 1
ATOM 2564 N N . VAL A 1 323 ? -38.187 -15.352 2.826 1.00 42.09 323 VAL A N 1
ATOM 2565 C CA . VAL A 1 323 ? -39.220 -16.286 2.389 1.00 42.09 323 VAL A CA 1
ATOM 2566 C C . VAL A 1 323 ? -40.408 -16.100 3.332 1.00 42.09 323 VAL A C 1
ATOM 2568 O O . VAL A 1 323 ? -40.390 -16.582 4.465 1.00 42.09 323 VAL A O 1
ATOM 2571 N N . THR A 1 324 ? -41.434 -15.377 2.899 1.00 47.66 324 THR A N 1
ATOM 2572 C CA . THR A 1 324 ? -42.693 -15.288 3.636 1.00 47.66 324 THR A CA 1
ATOM 2573 C C . THR A 1 324 ? -43.593 -16.459 3.245 1.00 47.66 324 THR A C 1
ATOM 2575 O O . THR A 1 324 ? -43.809 -16.751 2.068 1.00 47.66 324 THR A O 1
ATOM 2578 N N . ARG A 1 325 ? -44.099 -17.184 4.250 1.00 42.12 325 ARG A N 1
ATOM 2579 C CA . ARG A 1 325 ? -45.203 -18.132 4.059 1.00 42.12 325 ARG A CA 1
ATOM 2580 C C . ARG A 1 325 ? -46.476 -17.325 3.795 1.00 42.12 325 ARG A C 1
ATOM 2582 O O . ARG A 1 325 ? -46.722 -16.390 4.555 1.00 42.12 325 ARG A O 1
ATOM 2589 N N . PRO A 1 326 ? -47.307 -17.676 2.802 1.00 42.69 326 PRO A N 1
ATOM 2590 C CA . PRO A 1 326 ? -48.663 -17.161 2.765 1.00 42.69 326 PRO A CA 1
ATOM 2591 C C . PRO A 1 326 ? -49.427 -17.745 3.958 1.00 42.69 326 PRO A C 1
ATOM 2593 O O . PRO A 1 326 ? -49.431 -18.963 4.170 1.00 42.69 326 PRO A O 1
ATOM 2596 N N . ASP A 1 327 ? -50.072 -16.884 4.738 1.00 45.09 327 ASP A N 1
ATOM 2597 C CA . ASP A 1 327 ? -50.993 -17.305 5.788 1.00 45.09 327 ASP A CA 1
ATOM 2598 C C . ASP A 1 327 ? -52.212 -17.976 5.142 1.00 45.09 327 ASP A C 1
ATOM 2600 O O . ASP A 1 327 ? -53.141 -17.320 4.676 1.00 45.09 327 ASP A O 1
ATOM 2604 N N . GLY A 1 328 ? -52.181 -19.308 5.076 1.00 49.09 328 GLY A N 1
ATOM 2605 C CA . GLY A 1 328 ? -53.300 -20.120 4.604 1.00 49.09 328 GLY A CA 1
ATOM 2606 C C . GLY A 1 328 ? -52.886 -21.262 3.684 1.00 49.09 328 GLY A C 1
ATOM 2607 O O . GLY A 1 328 ? -53.039 -21.158 2.477 1.00 49.09 328 GLY A O 1
ATOM 2608 N N . GLY A 1 329 ? -52.402 -22.367 4.263 1.00 47.41 329 GLY A N 1
ATOM 2609 C CA . GLY A 1 329 ? -52.515 -23.742 3.737 1.00 47.41 329 GLY A CA 1
ATOM 2610 C C . GLY A 1 329 ? -52.011 -24.091 2.323 1.00 47.41 329 GLY A C 1
ATOM 2611 O O . GLY A 1 329 ? -52.143 -25.249 1.937 1.00 47.41 329 GLY A O 1
ATOM 2612 N N . GLY A 1 330 ? -51.459 -23.157 1.548 1.00 50.06 330 GLY A N 1
ATOM 2613 C CA . GLY A 1 330 ? -50.992 -23.383 0.179 1.00 50.06 330 GLY A CA 1
ATOM 2614 C C . GLY A 1 330 ? -49.554 -23.905 0.106 1.00 50.06 330 GLY A C 1
ATOM 2615 O O . GLY A 1 330 ? -48.704 -23.538 0.913 1.00 50.06 330 GLY A O 1
ATOM 2616 N N . THR A 1 331 ? -49.268 -24.753 -0.886 1.00 53.94 331 THR A N 1
ATOM 2617 C CA . THR A 1 331 ? -47.934 -25.333 -1.164 1.00 53.94 331 THR A CA 1
ATOM 2618 C C . THR A 1 331 ? -47.031 -24.445 -2.026 1.00 53.94 331 THR A C 1
ATOM 2620 O O . THR A 1 331 ? -45.924 -24.865 -2.377 1.00 53.94 331 THR A O 1
ATOM 2623 N N . ASP A 1 332 ? -47.506 -23.251 -2.377 1.00 47.59 332 ASP A N 1
ATOM 2624 C CA . ASP A 1 332 ? -46.839 -22.314 -3.275 1.00 47.59 332 ASP A CA 1
ATOM 2625 C C . ASP A 1 332 ? -46.176 -21.182 -2.499 1.00 47.59 332 ASP A C 1
ATOM 2627 O O . ASP A 1 332 ? -46.801 -20.479 -1.704 1.00 47.59 332 ASP A O 1
ATOM 2631 N N . TRP A 1 333 ? -44.883 -21.016 -2.752 1.00 57.09 333 TRP A N 1
ATOM 2632 C CA . TRP A 1 333 ? -44.025 -20.029 -2.118 1.00 57.09 333 TRP A CA 1
ATOM 2633 C C . TRP A 1 333 ? -43.692 -18.931 -3.119 1.00 57.09 333 TRP A C 1
ATOM 2635 O O . TRP A 1 333 ? -43.345 -19.208 -4.270 1.00 57.09 333 TRP A O 1
ATOM 2645 N N . THR A 1 334 ? -43.780 -17.679 -2.684 1.00 48.88 334 THR A N 1
ATOM 2646 C CA . THR A 1 334 ? -43.452 -16.515 -3.510 1.00 48.88 334 THR A CA 1
ATOM 2647 C C . THR A 1 334 ? -42.064 -15.993 -3.173 1.00 48.88 334 THR A C 1
ATOM 2649 O O . THR A 1 334 ? -41.777 -15.694 -2.016 1.00 48.88 334 THR A O 1
ATOM 2652 N N . ILE A 1 335 ? -41.211 -15.869 -4.190 1.00 49.16 335 ILE A N 1
ATOM 2653 C CA . ILE A 1 335 ? -39.882 -15.257 -4.090 1.00 49.16 335 ILE A CA 1
ATOM 2654 C C . ILE A 1 335 ? -39.885 -13.999 -4.963 1.00 49.16 335 ILE A C 1
ATOM 2656 O O . ILE A 1 335 ? -40.196 -14.066 -6.156 1.00 49.16 335 ILE A O 1
ATOM 2660 N N . GLU A 1 336 ? -39.530 -12.853 -4.385 1.00 40.97 336 GLU A N 1
ATOM 2661 C CA . GLU A 1 336 ? -39.251 -11.635 -5.150 1.00 40.97 336 GLU A CA 1
ATOM 2662 C C . GLU A 1 336 ? -37.794 -11.635 -5.609 1.00 40.97 336 GLU A C 1
ATOM 2664 O O . GLU A 1 336 ? -36.873 -11.705 -4.796 1.00 40.97 336 GLU A O 1
ATOM 2669 N N . ASN A 1 337 ? -37.579 -11.562 -6.925 1.00 40.50 337 ASN A N 1
ATOM 2670 C CA . ASN A 1 337 ? -36.238 -11.504 -7.499 1.00 40.50 337 ASN A CA 1
ATOM 2671 C C . ASN A 1 337 ? -35.870 -10.077 -7.945 1.00 40.50 337 ASN A C 1
ATOM 2673 O O . ASN A 1 337 ? -36.742 -9.232 -8.180 1.00 40.50 337 ASN A O 1
ATOM 2677 N N . VAL A 1 338 ? -34.566 -9.817 -8.092 1.00 36.84 338 VAL A N 1
ATOM 2678 C CA . VAL A 1 338 ? -33.994 -8.512 -8.467 1.00 36.84 338 VAL A CA 1
ATOM 2679 C C . VAL A 1 338 ? -34.511 -8.100 -9.851 1.00 36.84 338 VAL A C 1
ATOM 2681 O O . VAL A 1 338 ? -34.038 -8.574 -10.881 1.00 36.84 338 VAL A O 1
ATOM 2684 N N . GLY A 1 339 ? -35.537 -7.249 -9.865 1.00 36.59 339 GLY A N 1
ATOM 2685 C CA . GLY A 1 339 ? -36.287 -6.859 -11.063 1.00 36.59 339 GLY A CA 1
ATOM 2686 C C . GLY A 1 339 ? -37.799 -6.714 -10.852 1.00 36.59 339 GLY A C 1
ATOM 2687 O O . GLY A 1 339 ? -38.496 -6.353 -11.796 1.00 36.59 339 GLY A O 1
ATOM 2688 N N . GLY A 1 340 ? -38.318 -6.995 -9.648 1.00 35.19 340 GLY A N 1
ATOM 2689 C CA . GLY A 1 340 ? -39.732 -6.784 -9.302 1.00 35.19 340 GLY A CA 1
ATOM 2690 C C . GLY A 1 340 ? -40.694 -7.807 -9.917 1.00 35.19 340 GLY A C 1
ATOM 2691 O O . GLY A 1 340 ? -41.902 -7.586 -9.940 1.00 35.19 340 GLY A O 1
ATOM 2692 N N . LYS A 1 341 ? -40.182 -8.929 -10.440 1.00 37.31 341 LYS A N 1
ATOM 2693 C CA . LYS A 1 341 ? -41.014 -10.058 -10.877 1.00 37.31 341 LYS A CA 1
ATOM 2694 C C . LYS A 1 341 ? -41.235 -11.008 -9.703 1.00 37.31 341 LYS A C 1
ATOM 2696 O O . LYS A 1 341 ? -40.269 -11.572 -9.189 1.00 37.31 341 LYS A O 1
ATOM 2701 N N . LEU A 1 342 ? -42.500 -11.214 -9.330 1.00 43.75 342 LEU A N 1
ATOM 2702 C CA . LEU A 1 342 ? -42.897 -12.325 -8.468 1.00 43.75 342 LEU A CA 1
ATOM 2703 C C . LEU A 1 342 ? -42.701 -13.644 -9.224 1.00 43.75 342 LEU A C 1
ATOM 2705 O O . LEU A 1 342 ? -43.219 -13.815 -10.329 1.00 43.75 342 LEU A O 1
ATOM 2709 N N . MET A 1 343 ? -41.978 -14.578 -8.613 1.00 47.88 343 MET A N 1
ATOM 2710 C CA . MET A 1 343 ? -41.946 -15.977 -9.031 1.00 47.88 343 MET A CA 1
ATOM 2711 C C . MET A 1 343 ? -42.670 -16.820 -7.983 1.00 47.88 343 MET A C 1
ATOM 2713 O O . MET A 1 343 ? -42.372 -16.724 -6.792 1.00 47.88 343 MET A O 1
ATOM 2717 N N . THR A 1 344 ? -43.609 -17.648 -8.431 1.00 50.06 344 THR A N 1
ATOM 2718 C CA . THR A 1 344 ? -44.319 -18.619 -7.592 1.00 50.06 344 THR A CA 1
ATOM 2719 C C . THR A 1 344 ? -43.702 -19.994 -7.827 1.00 50.06 344 THR A C 1
ATOM 2721 O O . THR A 1 344 ? -43.591 -20.423 -8.976 1.00 50.06 344 THR A O 1
ATOM 2724 N N . MET A 1 345 ? -43.254 -20.670 -6.769 1.00 52.78 345 MET A N 1
ATOM 2725 C CA . MET A 1 345 ? -42.653 -22.006 -6.852 1.00 52.78 345 MET A CA 1
ATOM 2726 C C . MET A 1 345 ? -43.374 -22.991 -5.930 1.00 52.78 345 MET A C 1
ATOM 2728 O O . MET A 1 345 ? -43.663 -22.669 -4.777 1.00 52.78 345 MET A O 1
ATOM 2732 N N . THR A 1 346 ? -43.600 -24.210 -6.422 1.00 54.81 346 THR A N 1
ATOM 2733 C CA . THR A 1 346 ? -44.193 -25.311 -5.652 1.00 54.81 346 THR A CA 1
ATOM 2734 C C . THR A 1 346 ? -43.149 -25.964 -4.734 1.00 54.81 346 THR A C 1
ATOM 2736 O O . THR A 1 346 ? -41.945 -25.955 -5.011 1.00 54.81 346 THR A O 1
ATOM 2739 N N . MET A 1 347 ? -43.600 -26.582 -3.638 1.00 46.12 347 MET A N 1
ATOM 2740 C CA . MET A 1 347 ? -42.738 -27.247 -2.644 1.00 46.12 347 MET A CA 1
ATOM 2741 C C . MET A 1 347 ? -41.788 -28.315 -3.232 1.00 46.12 347 MET A C 1
ATOM 2743 O O . MET A 1 347 ? -40.692 -28.503 -2.707 1.00 46.12 347 MET A O 1
ATOM 2747 N N . GLU A 1 348 ? -42.159 -28.970 -4.339 1.00 47.31 348 GLU A N 1
ATOM 2748 C CA . GLU A 1 348 ? -41.305 -29.945 -5.044 1.00 47.31 348 GLU A CA 1
ATOM 2749 C C . GLU A 1 348 ? -40.126 -29.301 -5.789 1.00 47.31 348 GLU A C 1
ATOM 2751 O O . GLU A 1 348 ? -39.063 -29.907 -5.918 1.00 47.31 348 GLU A O 1
ATOM 2756 N N . MET A 1 349 ? -40.271 -28.057 -6.257 1.00 50.28 349 MET A N 1
ATOM 2757 C CA . MET A 1 349 ? -39.165 -27.349 -6.904 1.00 50.28 349 MET A CA 1
ATOM 2758 C C . MET A 1 349 ? -38.141 -26.865 -5.874 1.00 50.28 349 MET A C 1
ATOM 2760 O O . MET A 1 349 ? -36.943 -26.953 -6.119 1.00 50.28 349 MET A O 1
ATOM 2764 N N . LEU A 1 350 ? -38.596 -26.421 -4.696 1.00 49.59 350 LEU A N 1
ATOM 2765 C CA . LEU A 1 350 ? -37.730 -25.974 -3.597 1.00 49.59 350 LEU A CA 1
ATOM 2766 C C . LEU A 1 350 ? -36.836 -27.093 -3.045 1.00 49.59 350 LEU A C 1
ATOM 2768 O O . LEU A 1 350 ? -35.655 -26.865 -2.769 1.00 49.59 350 LEU A O 1
ATOM 2772 N N . THR A 1 351 ? -37.371 -28.309 -2.908 1.00 49.53 351 THR A N 1
ATOM 2773 C CA . THR A 1 351 ? -36.592 -29.476 -2.468 1.00 49.53 351 THR A CA 1
ATOM 2774 C C . THR A 1 351 ? -35.523 -29.861 -3.488 1.00 49.53 351 THR A C 1
ATOM 2776 O O . THR A 1 351 ? -34.411 -30.213 -3.088 1.00 49.53 351 THR A O 1
ATOM 2779 N N . TRP A 1 352 ? -35.797 -29.697 -4.787 1.00 41.56 352 TRP A N 1
ATOM 2780 C CA . TRP A 1 352 ? -34.814 -29.924 -5.848 1.00 41.56 352 TRP A CA 1
ATOM 2781 C C . TRP A 1 352 ? -33.666 -28.902 -5.798 1.00 41.56 352 TRP A C 1
ATOM 2783 O O . TRP A 1 352 ? -32.495 -29.286 -5.817 1.00 41.56 352 TRP A O 1
ATOM 2793 N N . THR A 1 353 ? -33.961 -27.608 -5.621 1.00 45.22 353 THR A N 1
ATOM 2794 C CA . THR A 1 353 ? -32.930 -26.556 -5.512 1.00 45.22 353 THR A CA 1
ATOM 2795 C C . THR A 1 353 ? -32.060 -26.718 -4.260 1.00 45.22 353 THR A C 1
ATOM 2797 O O . THR A 1 353 ? -30.841 -26.535 -4.321 1.00 45.22 353 THR A O 1
ATOM 2800 N N . MET A 1 354 ? -32.648 -27.119 -3.125 1.00 40.78 354 MET A N 1
ATOM 2801 C CA . MET A 1 354 ? -31.886 -27.415 -1.904 1.00 40.78 354 MET A CA 1
ATOM 2802 C C . MET A 1 354 ? -31.028 -28.680 -2.040 1.00 40.78 354 MET A C 1
ATOM 2804 O O . MET A 1 354 ? -29.893 -28.690 -1.562 1.00 40.78 354 MET A O 1
ATOM 2808 N N . GLN A 1 355 ? -31.506 -29.721 -2.731 1.00 39.09 355 GLN A N 1
ATOM 2809 C CA . GLN A 1 355 ? -30.712 -30.929 -2.992 1.00 39.09 355 GLN A CA 1
ATOM 2810 C C . GLN A 1 355 ? -29.532 -30.674 -3.939 1.00 39.09 355 GLN A C 1
ATOM 2812 O O . GLN A 1 355 ? -28.462 -31.246 -3.728 1.00 39.09 355 GLN A O 1
ATOM 2817 N N . VAL A 1 356 ? -29.676 -29.786 -4.929 1.00 41.06 356 VAL A N 1
ATOM 2818 C CA . VAL A 1 356 ? -28.558 -29.366 -5.795 1.00 41.06 356 VAL A CA 1
ATOM 2819 C C . VAL A 1 356 ? -27.509 -28.573 -5.002 1.00 41.06 356 VAL A C 1
ATOM 2821 O O . VAL A 1 356 ? -26.316 -28.798 -5.188 1.00 41.06 356 VAL A O 1
ATOM 2824 N N . SER A 1 357 ? -27.932 -27.728 -4.053 1.00 36.19 357 SER A N 1
ATOM 2825 C CA . SER A 1 357 ? -27.032 -26.974 -3.158 1.00 36.19 357 SER A CA 1
ATOM 2826 C C . SER A 1 357 ? -26.341 -27.850 -2.094 1.00 36.19 357 SER A C 1
ATOM 2828 O O . SER A 1 357 ? -25.226 -27.562 -1.661 1.00 36.19 357 SER A O 1
ATOM 2830 N N . MET A 1 358 ? -26.968 -28.959 -1.683 1.00 34.38 358 MET A N 1
ATOM 2831 C CA . MET A 1 358 ? -26.345 -29.938 -0.780 1.00 34.38 358 MET A CA 1
ATOM 2832 C C . MET A 1 358 ? -25.409 -30.916 -1.504 1.00 34.38 358 MET A C 1
ATOM 2834 O O . MET A 1 358 ? -24.397 -31.303 -0.925 1.00 34.38 358 MET A O 1
ATOM 2838 N N . ARG A 1 359 ? -25.676 -31.284 -2.768 1.00 31.62 359 ARG A N 1
ATOM 2839 C CA . ARG A 1 359 ? -24.760 -32.138 -3.552 1.00 31.62 359 ARG A CA 1
ATOM 2840 C C . ARG A 1 359 ? -23.451 -31.438 -3.912 1.00 31.62 359 ARG A C 1
ATOM 2842 O O . ARG A 1 359 ? -22.414 -32.084 -3.893 1.00 31.62 359 ARG A O 1
ATOM 2849 N N . THR A 1 360 ? -23.450 -30.122 -4.115 1.00 37.75 360 THR A N 1
ATOM 2850 C CA . THR A 1 360 ? -22.208 -29.347 -4.308 1.00 37.75 360 THR A CA 1
ATOM 2851 C C . THR A 1 360 ? -21.388 -29.142 -3.027 1.00 37.75 360 THR A C 1
ATOM 2853 O O . THR A 1 360 ? -20.259 -28.672 -3.113 1.00 37.75 360 THR A O 1
ATOM 2856 N N . ARG A 1 361 ? -21.900 -29.529 -1.847 1.00 36.56 361 ARG A N 1
ATOM 2857 C CA . ARG A 1 361 ? -21.150 -29.552 -0.572 1.00 36.56 361 ARG A CA 1
ATOM 2858 C C . ARG A 1 361 ? -20.657 -30.940 -0.148 1.00 36.56 361 ARG A C 1
ATOM 2860 O O . ARG A 1 361 ? -19.995 -31.029 0.880 1.00 36.56 361 ARG A O 1
ATOM 2867 N N . LEU A 1 362 ? -20.991 -32.001 -0.885 1.00 33.06 362 LEU A N 1
ATOM 2868 C CA . LEU A 1 362 ? -20.607 -33.380 -0.542 1.00 33.06 362 LEU A CA 1
ATOM 2869 C C . LEU A 1 362 ? -19.582 -34.009 -1.502 1.00 33.06 362 LEU A C 1
ATOM 2871 O O . LEU A 1 362 ? -19.080 -35.081 -1.189 1.00 33.06 362 LEU A O 1
ATOM 2875 N N . ASP A 1 363 ? -19.201 -33.317 -2.581 1.00 38.59 363 ASP A N 1
ATOM 2876 C CA . ASP A 1 363 ? -18.074 -33.688 -3.457 1.00 38.59 363 ASP A CA 1
ATOM 2877 C C . ASP A 1 363 ? -16.862 -32.743 -3.279 1.00 38.59 363 ASP A C 1
ATOM 2879 O O . ASP A 1 363 ? -16.267 -32.263 -4.248 1.00 38.59 363 ASP A O 1
ATOM 2883 N N . SER A 1 364 ? -16.481 -32.472 -2.024 1.00 34.31 364 SER A N 1
ATOM 2884 C CA . SER A 1 364 ? -15.168 -31.909 -1.659 1.00 34.31 364 SER A CA 1
ATOM 2885 C C . SER A 1 364 ? -14.714 -32.375 -0.286 1.00 34.31 364 SER A C 1
ATOM 2887 O O . SER A 1 364 ? -15.482 -32.113 0.671 1.00 34.31 364 SER A O 1
#

Secondary structure (DSSP, 8-state):
-HHHHHHHHTT-S--SEEEES-GGGS-HHHHHHHHTTT-SEEEE---TTSPPP--S-HHHHHTTTT--HHHHHHHTT---PPP-EE-SS-HHHHHHHHHHHSTT--EEPTTHHHHH--GGGGBGGGSSEEEEE-TT--EE--TT--S-EEHHHHHHHHHHHHHHHHH-THHHHTT-EEEEES-HHHHHHHHHHHHHHHSS-GGGT-EEEETTTTTT--EEEEEEE------TTTTTTS-SSS--S-GGGG-HHHHHHHHTTEEEEEEEEE-HHHHTTSHHHHHHHHHHHHTT-EEE--SSHHHHTSHHHHHHTB-GGGSTT--PPPSSS-SEEEEEETTTEEEEEEHHHHHHHHHHHHHTTT--

Organism: Crotalaria pallida (NCBI:txid3830)

pLDDT: mean 81.09, std 20.8, range [31.62, 98.56]

Radius of gyration: 25.64 Å; chains: 1; bounding box: 94×66×52 Å

Foldseek 3Di:
DVVVVVVVVVLQDQAQEDEDEAQQQDFAVVVCVVVVSVHVYYHYYHDVLADFHDDPDPVCVVVPRSGGPVNVCVVVVNDDDDDAEDAFAAPLLVQLCLVPRPVVRHDYDPPLNVVQDDPQCLFLLFAAEFEEAPQVWDWDADPPDPWIATVSLLLLVLVVVVLCCVVPVVLQQVQQEEEEEQTPVNLVVNQVVNCVVPVDRCVNGYHRYYLVGCPPAAGQEYEYELRDHDPVPPPPPDDDDDDLDSPSSLSSNSVSSRSRRHRHHYYYYYHLVSQCSHPSSVSVQVSCVVVVRYHYADPPNCVCVDPVNRVVRRDCPVVQPPFDDPPDDDQWTWHQDDPRDIDIDGVVVVVVVVVVVVVVVPPD

Sequence (364 aa):
MRKRRERTERIKGKLNSAITKLNCEKVEPATLVPLANQCKKVFLVGDPAQLPATVISDVAKNHGYSTSLFERLKLAGYPVIMLKTQYRMHPKIRSFPSKEFYEDSLEDGEDLESRTERAWHRYSCFGPFCFFDIHEGKETKPPGSNSWINVEEVDFVLFLYQKLVTLYPTLKSGNQVAIISPYKQQVKLLARGFEETFGVSPEKVVDICTVDGCQGREKDIAIFSCVRANDGEVNKGKGETKGKGIGFVDDKRRLNVGITRAKSAVLVVGSASTLKWSEQWVKLVESADKNHSLFKVSKPYSSFFSDESLKSMQDRKEELSQVTRPDGGGTDWTIENVGGKLMTMTMEMLTWTMQVSMRTRLDS